Protein AF-A0A812WTI4-F1 (afdb_monomer_lite)

pLDDT: mean 83.84, std 16.8, range [30.39, 98.25]

Foldseek 3Di:
DQDDDWDKDWDWDWDDDPDIDIDIDIDTDDSLRSRLVVLLVQLVVQLVVLALVSNQQSLLVNVVSVHPPVSSVVSVVSSVPRDHDPQQFQDLVLLVVFLDQVQFADDDDDQKDKDAWPLDPPFLLRCDQPDPPWDKDKFFQQLVVLCPVPDDPVDRSLNLLSVLVSVLQSVADTPQFGDDQQWTWRFHPQLAFALVRNLCSSCVPHNSGSNSSSSVSSQVSVCVVVVDHFQGKIKIKDRALRGKFDWDFPDQAPVCQSGSPRPRPRDDFFKKKKAKGGYKFWKKKWFDQDPQAPGHAPDPSGPGMIMIGIDHRSMMIMTTPNNSSGMIIMTDRNVVVPDPDPDPPDDDDPPPPPPSPSGRGIIMMMMTTD

Structure (mmCIF, N/CA/C/O backbone):
data_AF-A0A812WTI4-F1
#
_entry.id   AF-A0A812WTI4-F1
#
loop_
_atom_site.group_PDB
_atom_site.id
_atom_site.type_symbol
_atom_site.label_atom_id
_atom_site.label_alt_id
_atom_site.label_comp_id
_atom_site.label_asym_id
_atom_site.label_entity_id
_atom_site.label_seq_id
_atom_site.pdbx_PDB_ins_code
_atom_site.Cartn_x
_atom_site.Cartn_y
_atom_site.Cartn_z
_atom_site.occupancy
_atom_site.B_iso_or_equiv
_atom_site.auth_seq_id
_atom_site.auth_comp_id
_atom_site.auth_asym_id
_atom_site.auth_atom_id
_atom_site.pdbx_PDB_model_num
ATOM 1 N N . MET A 1 1 ? 14.684 4.226 -14.771 1.00 39.09 1 MET A N 1
ATOM 2 C CA . MET A 1 1 ? 15.488 4.326 -16.003 1.00 39.09 1 MET A CA 1
ATOM 3 C C . MET A 1 1 ? 16.951 4.246 -15.605 1.00 39.09 1 MET A C 1
ATOM 5 O O . MET A 1 1 ? 17.366 5.024 -14.756 1.00 39.09 1 MET A O 1
ATOM 9 N N . GLY A 1 2 ? 17.683 3.232 -16.069 1.00 48.50 2 GLY A N 1
ATOM 10 C CA . GLY A 1 2 ? 19.136 3.185 -15.877 1.00 48.50 2 GLY A CA 1
ATOM 11 C C . GLY A 1 2 ? 19.801 4.155 -16.849 1.00 48.50 2 GLY A C 1
ATOM 12 O O . GLY A 1 2 ? 19.269 4.351 -17.937 1.00 48.50 2 GLY A O 1
ATOM 13 N N . ALA A 1 3 ? 20.921 4.767 -16.463 1.00 53.81 3 ALA A N 1
ATOM 14 C CA . ALA A 1 3 ? 21.724 5.547 -17.398 1.00 53.81 3 ALA A CA 1
ATOM 15 C C . ALA A 1 3 ? 22.140 4.645 -18.575 1.00 53.81 3 ALA A C 1
ATOM 17 O O . ALA A 1 3 ? 22.707 3.571 -18.356 1.00 53.81 3 ALA A O 1
ATOM 18 N N . VAL A 1 4 ? 21.806 5.059 -19.798 1.00 49.00 4 VAL A N 1
ATOM 19 C CA . VAL A 1 4 ? 22.207 4.404 -21.048 1.00 49.00 4 VAL A CA 1
ATOM 20 C C . VAL A 1 4 ? 23.284 5.288 -21.669 1.00 49.00 4 VAL A C 1
ATOM 22 O O . VAL A 1 4 ? 23.035 6.467 -21.896 1.00 49.00 4 VAL A O 1
ATOM 25 N N . GLY A 1 5 ? 24.490 4.756 -21.871 1.00 63.78 5 GLY A N 1
ATOM 26 C CA . GLY A 1 5 ? 25.598 5.506 -22.467 1.00 63.78 5 GLY A CA 1
ATOM 27 C C . GLY A 1 5 ? 26.966 4.854 -22.263 1.00 63.78 5 GLY A C 1
ATOM 28 O O . GLY A 1 5 ? 27.140 3.982 -21.406 1.00 63.78 5 GLY A O 1
ATOM 29 N N . GLU A 1 6 ? 27.943 5.286 -23.059 1.00 69.94 6 GLU A N 1
ATOM 30 C CA . GLU A 1 6 ? 29.355 4.938 -22.892 1.00 69.94 6 GLU A CA 1
ATOM 31 C C . GLU A 1 6 ? 30.028 6.004 -22.023 1.00 69.94 6 GLU A C 1
ATOM 33 O O . GLU A 1 6 ? 30.301 7.108 -22.476 1.00 69.94 6 GLU A O 1
ATOM 38 N N . GLY A 1 7 ? 30.235 5.708 -20.739 1.00 80.94 7 GLY A N 1
ATOM 39 C CA . GLY A 1 7 ? 31.006 6.590 -19.861 1.00 80.94 7 GLY A CA 1
ATOM 40 C C . GLY A 1 7 ? 32.483 6.228 -19.845 1.00 80.94 7 GLY A C 1
ATOM 41 O O . GLY A 1 7 ? 32.840 5.056 -19.995 1.00 80.94 7 GLY A O 1
ATOM 42 N N . ILE A 1 8 ? 33.323 7.221 -19.570 1.00 85.81 8 ILE A N 1
ATOM 43 C CA . ILE A 1 8 ? 34.749 7.051 -19.285 1.00 85.81 8 ILE A CA 1
ATOM 44 C C . ILE A 1 8 ? 34.949 7.209 -17.774 1.00 85.81 8 ILE A C 1
ATOM 46 O O . ILE A 1 8 ? 34.390 8.115 -17.162 1.00 85.81 8 ILE A O 1
ATOM 50 N N . ALA A 1 9 ? 35.722 6.310 -17.170 1.00 87.56 9 ALA A N 1
ATOM 51 C CA . ALA A 1 9 ? 36.185 6.409 -15.793 1.00 87.56 9 ALA A CA 1
ATOM 52 C C . ALA A 1 9 ? 37.710 6.570 -15.782 1.00 87.56 9 ALA A C 1
ATOM 54 O O . ALA A 1 9 ? 38.415 5.915 -16.556 1.00 87.56 9 ALA A O 1
ATOM 55 N N . LEU A 1 10 ? 38.193 7.443 -14.900 1.00 88.00 10 LEU A N 1
ATOM 56 C CA . LEU A 1 10 ? 39.610 7.701 -14.672 1.00 88.00 10 LEU A CA 1
ATOM 57 C C . LEU A 1 10 ? 39.972 7.158 -13.291 1.00 88.00 10 LEU A C 1
ATOM 59 O O . LEU A 1 10 ? 39.440 7.634 -12.290 1.00 88.00 10 LEU A O 1
ATOM 63 N N . ASP A 1 11 ? 40.859 6.169 -13.238 1.00 87.56 11 ASP A N 1
ATOM 64 C CA . ASP A 1 11 ? 41.473 5.748 -11.982 1.00 87.56 11 ASP A CA 1
ATOM 65 C C . ASP A 1 11 ? 42.811 6.497 -11.864 1.00 87.56 11 ASP A C 1
ATOM 67 O O . ASP A 1 11 ? 43.698 6.328 -12.704 1.00 87.56 11 ASP A O 1
ATOM 71 N N . VAL A 1 12 ? 42.929 7.372 -10.865 1.00 90.12 12 VAL A N 1
ATOM 72 C CA . VAL A 1 12 ? 44.099 8.235 -10.659 1.00 90.12 12 VAL A CA 1
ATOM 73 C C . VAL A 1 12 ? 44.844 7.768 -9.414 1.00 90.12 12 VAL A C 1
ATOM 75 O O . VAL A 1 12 ? 44.239 7.633 -8.352 1.00 90.12 12 VAL A O 1
ATOM 78 N N . SER A 1 13 ? 46.148 7.533 -9.532 1.00 91.31 13 SER A N 1
ATOM 79 C CA . SER A 1 13 ? 47.020 7.185 -8.406 1.00 91.31 13 SER A CA 1
ATOM 80 C C . SER A 1 13 ? 48.292 8.020 -8.441 1.00 91.31 13 SER A C 1
ATOM 82 O O . SER A 1 13 ? 48.853 8.238 -9.513 1.00 91.31 13 SER A O 1
ATOM 84 N N . VAL A 1 14 ? 48.763 8.451 -7.275 1.00 94.00 14 VAL A N 1
ATOM 85 C CA . VAL A 1 14 ? 50.037 9.159 -7.109 1.00 94.00 14 VAL A CA 1
ATOM 86 C C . VAL A 1 14 ? 50.981 8.236 -6.349 1.00 94.00 14 VAL A C 1
ATOM 88 O O . VAL A 1 14 ? 50.569 7.653 -5.349 1.00 94.00 14 VAL A O 1
ATOM 91 N N . SER A 1 15 ? 52.206 8.047 -6.837 1.00 92.12 15 SER A N 1
ATOM 92 C CA . SER A 1 15 ? 53.194 7.218 -6.142 1.00 92.12 15 SER A CA 1
ATOM 93 C C . SER A 1 15 ? 53.777 7.938 -4.927 1.00 92.12 15 SER A C 1
ATOM 95 O O . SER A 1 15 ? 54.135 9.114 -5.020 1.00 92.12 15 SER A O 1
ATOM 97 N N . ASP A 1 16 ? 53.981 7.205 -3.835 1.00 83.25 16 ASP A N 1
ATOM 98 C CA . ASP A 1 16 ? 54.704 7.713 -2.671 1.00 83.25 16 ASP A CA 1
ATOM 99 C C . ASP A 1 16 ? 56.218 7.706 -2.949 1.00 83.25 16 ASP A C 1
ATOM 101 O O . ASP A 1 16 ? 56.807 6.664 -3.242 1.00 83.25 16 ASP A O 1
ATOM 105 N N . GLY A 1 17 ? 56.861 8.877 -2.895 1.00 88.75 17 GLY A N 1
ATOM 106 C CA . GLY A 1 17 ? 58.305 9.020 -3.101 1.00 88.75 17 GLY A CA 1
ATOM 107 C C . GLY A 1 17 ? 58.758 10.470 -3.294 1.00 88.75 17 GLY A C 1
ATOM 108 O O . GLY A 1 17 ? 57.942 11.368 -3.485 1.00 88.75 17 GLY A O 1
ATOM 109 N N . ALA A 1 18 ? 60.078 10.700 -3.276 1.00 82.38 18 ALA A N 1
ATOM 110 C CA . ALA A 1 18 ? 60.675 12.029 -3.487 1.00 82.38 18 ALA A CA 1
ATOM 111 C C . ALA A 1 18 ? 60.385 12.613 -4.887 1.00 82.38 18 ALA A C 1
ATOM 113 O O . ALA A 1 18 ? 60.443 13.824 -5.083 1.00 82.38 18 ALA A O 1
ATOM 114 N N . GLN A 1 19 ? 60.046 11.751 -5.849 1.00 87.81 19 GLN A N 1
ATOM 115 C CA . GLN A 1 19 ? 59.484 12.117 -7.145 1.00 87.81 19 GLN A CA 1
ATOM 116 C C . GLN A 1 19 ? 58.111 11.453 -7.273 1.00 87.81 19 GLN A C 1
ATOM 118 O O . GLN A 1 19 ? 58.008 10.277 -7.619 1.00 87.81 19 GLN A O 1
ATOM 123 N N . ALA A 1 20 ? 57.054 12.194 -6.948 1.00 88.94 20 ALA A N 1
ATOM 124 C CA . ALA A 1 20 ? 55.688 11.706 -7.080 1.00 88.94 20 ALA A CA 1
ATOM 125 C C . ALA A 1 20 ? 55.316 11.563 -8.567 1.00 88.94 20 ALA A C 1
ATOM 127 O O . ALA A 1 20 ? 55.358 12.534 -9.324 1.00 88.94 20 ALA A O 1
ATOM 128 N N . VAL A 1 21 ? 54.934 10.357 -8.988 1.00 92.38 21 VAL A N 1
ATOM 129 C CA . VAL A 1 21 ? 54.452 10.060 -10.341 1.00 92.38 21 VAL A CA 1
ATOM 130 C C . VAL A 1 21 ? 52.932 9.957 -10.308 1.00 92.38 21 VAL A C 1
ATOM 132 O O . VAL A 1 21 ? 52.372 9.141 -9.576 1.00 92.38 21 VAL A O 1
ATOM 135 N N . LEU A 1 22 ? 52.260 10.769 -11.125 1.00 94.62 22 LEU A N 1
ATOM 136 C CA . LEU A 1 22 ? 50.820 10.681 -11.359 1.00 94.62 22 LEU A CA 1
ATOM 137 C C . LEU A 1 22 ? 50.545 9.649 -12.459 1.00 94.62 22 LEU A C 1
ATOM 139 O O . LEU A 1 22 ? 50.865 9.877 -13.624 1.00 94.62 22 LEU A O 1
ATOM 143 N N . ALA A 1 23 ? 49.913 8.535 -12.107 1.00 92.62 23 ALA A N 1
ATOM 144 C CA . ALA A 1 23 ? 49.410 7.560 -13.065 1.00 92.62 23 ALA A CA 1
ATOM 145 C C . ALA A 1 23 ? 47.898 7.738 -13.250 1.00 92.62 23 ALA A C 1
ATOM 147 O O . ALA A 1 23 ? 47.134 7.744 -12.283 1.00 92.62 23 ALA A O 1
ATOM 148 N N . VAL A 1 24 ? 47.466 7.864 -14.507 1.00 94.31 24 VAL A N 1
ATOM 149 C CA . VAL A 1 24 ? 46.052 7.975 -14.885 1.00 94.31 24 VAL A CA 1
ATOM 150 C C . VAL A 1 24 ? 45.692 6.795 -15.772 1.00 94.31 24 VAL A C 1
ATOM 152 O O . VAL A 1 24 ? 46.218 6.644 -16.874 1.00 94.31 24 VAL A O 1
ATOM 155 N N . LYS A 1 25 ? 44.767 5.957 -15.308 1.00 93.62 25 LYS A N 1
ATOM 156 C CA . LYS A 1 25 ? 44.221 4.849 -16.088 1.00 93.62 25 LYS A CA 1
ATOM 157 C C . LYS A 1 25 ? 42.844 5.221 -16.615 1.00 93.62 25 LYS A C 1
ATOM 159 O O . LYS A 1 25 ? 41.897 5.389 -15.850 1.00 93.62 25 LYS A O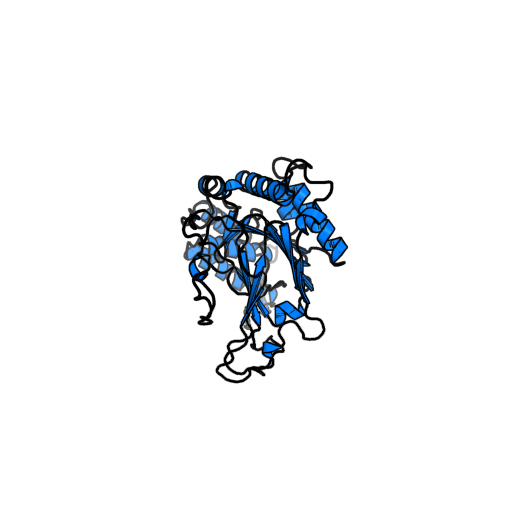 1
ATOM 164 N N . VAL A 1 26 ? 42.730 5.300 -17.937 1.00 93.50 26 VAL A N 1
ATOM 165 C CA . VAL A 1 26 ? 41.463 5.542 -18.633 1.00 93.50 26 VAL A CA 1
ATOM 166 C C . VAL A 1 26 ? 40.793 4.204 -18.929 1.00 93.50 26 VAL A C 1
ATOM 168 O O . VAL A 1 26 ? 41.407 3.308 -19.508 1.00 93.50 26 VAL A O 1
ATOM 171 N N . ARG A 1 27 ? 39.526 4.043 -18.539 1.00 93.81 27 ARG A N 1
ATOM 172 C CA . ARG A 1 27 ? 38.737 2.839 -18.842 1.00 93.81 27 ARG A CA 1
ATOM 173 C C . ARG A 1 27 ? 37.272 3.166 -19.094 1.00 93.81 27 ARG A C 1
ATOM 175 O O . ARG A 1 27 ? 36.782 4.232 -18.733 1.00 93.81 27 ARG A O 1
ATOM 182 N N . ARG A 1 28 ? 36.529 2.196 -19.631 1.00 91.88 28 ARG A N 1
ATOM 183 C CA . ARG A 1 28 ? 35.066 2.277 -19.692 1.00 91.88 28 ARG A CA 1
ATOM 184 C C . ARG A 1 28 ? 34.473 2.265 -18.279 1.00 91.88 28 ARG A C 1
ATOM 186 O O . ARG A 1 28 ? 34.853 1.448 -17.430 1.00 91.88 28 ARG A O 1
ATOM 193 N N . ALA A 1 29 ? 33.524 3.160 -18.035 1.00 90.88 29 ALA A N 1
ATOM 194 C CA . ALA A 1 29 ? 32.764 3.202 -16.798 1.00 90.88 29 ALA A CA 1
ATOM 195 C C . ALA A 1 29 ? 31.877 1.956 -16.677 1.00 90.88 29 ALA A C 1
ATOM 197 O O . ALA A 1 29 ? 31.219 1.516 -17.624 1.00 90.88 29 ALA A O 1
ATOM 198 N N . LYS A 1 30 ? 31.831 1.384 -15.478 1.00 91.69 30 LYS A N 1
ATOM 199 C CA . LYS A 1 30 ? 30.954 0.263 -15.149 1.00 91.69 30 LYS A CA 1
ATOM 200 C C . LYS A 1 30 ? 29.517 0.772 -15.037 1.00 91.69 30 LYS A C 1
ATOM 202 O O . LYS A 1 30 ? 29.264 1.868 -14.539 1.00 91.69 30 LYS A O 1
ATOM 207 N N . LYS A 1 31 ? 28.538 -0.081 -15.356 1.00 88.12 31 LYS A N 1
ATOM 208 C CA . LYS A 1 31 ? 27.099 0.228 -15.205 1.00 88.12 31 LYS A CA 1
ATOM 209 C C . LYS A 1 31 ? 26.731 0.761 -13.808 1.00 88.12 31 LYS A C 1
ATOM 211 O O . LYS A 1 31 ? 25.870 1.632 -13.682 1.00 88.12 31 LYS A O 1
ATOM 216 N N . LYS A 1 32 ? 27.383 0.250 -12.752 1.00 87.44 32 LYS A N 1
ATOM 217 C CA . LYS A 1 32 ? 27.187 0.711 -11.364 1.00 87.44 32 LYS A CA 1
ATOM 218 C C . LYS A 1 32 ? 27.681 2.147 -11.143 1.00 87.44 32 LYS A C 1
ATOM 220 O O . LYS A 1 32 ? 27.008 2.889 -10.439 1.00 87.44 32 LYS A O 1
ATOM 225 N N . GLU A 1 33 ? 28.797 2.536 -11.757 1.00 89.69 33 GLU A N 1
ATOM 226 C CA . GLU A 1 33 ? 29.374 3.888 -11.661 1.00 89.69 33 GLU A CA 1
ATOM 227 C C . GLU A 1 33 ? 28.477 4.903 -12.373 1.00 89.69 33 GLU A C 1
ATOM 229 O O . GLU A 1 33 ? 28.079 5.895 -11.772 1.00 89.69 33 GLU A O 1
ATOM 234 N N . LEU A 1 34 ? 28.031 4.583 -13.593 1.00 88.56 34 LEU A N 1
ATOM 235 C CA . LEU A 1 34 ? 27.060 5.395 -14.337 1.00 88.56 34 LEU A CA 1
ATOM 236 C C . LEU A 1 34 ? 25.745 5.584 -13.571 1.00 88.56 34 LEU A C 1
ATOM 238 O O . LEU A 1 34 ? 25.185 6.675 -13.524 1.00 88.56 34 LEU A O 1
ATOM 242 N N . SER A 1 35 ? 25.256 4.517 -12.933 1.00 85.75 35 SER A N 1
ATOM 243 C CA . SER A 1 35 ? 24.036 4.580 -12.121 1.00 85.75 35 SER A CA 1
ATOM 244 C C . SER A 1 35 ? 24.210 5.431 -10.858 1.00 85.75 35 SER A C 1
ATOM 246 O O . SER A 1 35 ? 23.250 6.069 -10.431 1.00 85.75 35 SER A O 1
ATOM 248 N N . LYS A 1 36 ? 25.404 5.424 -10.247 1.00 90.69 36 LYS A N 1
ATOM 249 C CA . LYS A 1 36 ? 25.736 6.278 -9.099 1.00 90.69 36 LYS A CA 1
ATOM 250 C C . LYS A 1 36 ? 25.794 7.748 -9.525 1.00 90.69 36 LYS A C 1
ATOM 252 O O . LYS A 1 36 ? 25.120 8.556 -8.899 1.00 90.69 36 LYS A O 1
ATOM 257 N N . LEU A 1 37 ? 26.493 8.062 -10.617 1.00 89.44 37 LEU A N 1
ATOM 258 C CA . LEU A 1 37 ? 26.606 9.424 -11.152 1.00 89.44 37 LEU A CA 1
ATOM 259 C C . LEU A 1 37 ? 25.240 10.014 -11.537 1.00 89.44 37 LEU A C 1
ATOM 261 O O . LEU A 1 37 ? 24.911 11.130 -11.148 1.00 89.44 37 LEU A O 1
ATOM 265 N N . ALA A 1 38 ? 24.397 9.248 -12.233 1.00 87.94 38 ALA A N 1
ATOM 266 C CA . ALA A 1 38 ? 23.047 9.699 -12.578 1.00 87.94 38 ALA A CA 1
ATOM 267 C C . ALA A 1 38 ? 22.187 9.982 -11.332 1.00 87.94 38 ALA A C 1
ATOM 269 O O . ALA A 1 38 ? 21.375 10.906 -11.321 1.00 87.94 38 ALA A O 1
ATOM 270 N N . GLN A 1 39 ? 22.364 9.194 -10.265 1.00 92.00 39 GLN A N 1
ATOM 271 C CA . GLN A 1 39 ? 21.669 9.418 -8.999 1.00 92.00 39 GLN A CA 1
ATOM 272 C C . GLN A 1 39 ? 22.210 10.645 -8.247 1.00 92.00 39 GLN A C 1
ATOM 274 O O . GLN A 1 39 ? 21.437 11.352 -7.605 1.00 92.00 39 GLN A O 1
ATOM 279 N N . GLU A 1 40 ? 23.510 10.911 -8.340 1.00 94.75 40 GLU A N 1
ATOM 280 C CA . GLU A 1 40 ? 24.141 12.118 -7.806 1.00 94.75 40 GLU A CA 1
ATOM 281 C C . GLU A 1 40 ? 23.576 13.379 -8.472 1.00 94.75 40 GLU A C 1
ATOM 283 O O . GLU A 1 40 ? 23.058 14.256 -7.784 1.00 94.75 40 GLU A O 1
ATOM 288 N N . GLN A 1 41 ? 23.528 13.406 -9.808 1.00 92.19 41 GLN A N 1
ATOM 289 C CA . GLN A 1 41 ? 22.904 14.489 -10.579 1.00 92.19 41 GLN A CA 1
ATOM 290 C C . GLN A 1 41 ? 21.421 14.674 -10.226 1.00 92.19 41 GLN A C 1
ATOM 292 O O . GLN A 1 41 ? 20.941 15.798 -10.077 1.00 92.19 41 GLN A O 1
ATOM 297 N N . ALA A 1 42 ? 20.683 13.574 -10.042 1.00 89.56 42 ALA A N 1
ATOM 298 C CA . ALA A 1 42 ? 19.287 13.635 -9.619 1.00 89.56 42 ALA A CA 1
ATOM 299 C C . ALA A 1 42 ? 19.122 14.226 -8.207 1.00 89.56 42 ALA A C 1
ATOM 301 O O . ALA A 1 42 ? 18.146 14.939 -7.961 1.00 89.56 42 ALA A O 1
ATOM 302 N N . LEU A 1 43 ? 20.055 13.949 -7.286 1.00 94.00 43 LEU A N 1
ATOM 303 C CA . LEU A 1 43 ? 20.061 14.530 -5.944 1.00 94.00 43 LEU A CA 1
ATOM 304 C C . LEU A 1 43 ? 20.344 16.030 -5.989 1.00 94.00 43 LEU A C 1
ATOM 306 O O . LEU A 1 43 ? 19.569 16.789 -5.411 1.00 94.00 43 LEU A O 1
ATOM 310 N N . VAL A 1 44 ? 21.377 16.450 -6.723 1.00 95.69 44 VAL A N 1
ATOM 311 C CA . VAL A 1 44 ? 21.712 17.871 -6.912 1.00 95.69 44 VAL A CA 1
ATOM 312 C C . VAL A 1 44 ? 20.526 18.622 -7.518 1.00 95.69 44 VAL A C 1
ATOM 314 O O . VAL A 1 44 ? 20.053 19.596 -6.937 1.00 95.69 44 VAL A O 1
ATOM 317 N N . SER A 1 45 ? 19.929 18.098 -8.592 1.00 93.19 45 SER A N 1
ATOM 318 C CA . SER A 1 45 ? 18.750 18.723 -9.206 1.00 93.19 45 SER A CA 1
ATOM 319 C C . SER A 1 45 ? 17.551 18.807 -8.249 1.00 93.19 45 SER A C 1
ATOM 321 O O . SER A 1 45 ? 16.762 19.751 -8.298 1.00 93.19 45 SER A O 1
ATOM 323 N N . ALA A 1 46 ? 17.379 17.834 -7.348 1.00 90.69 46 ALA A N 1
ATOM 324 C CA . ALA A 1 46 ? 16.322 17.896 -6.341 1.00 90.69 46 ALA A CA 1
ATOM 325 C C . ALA A 1 46 ? 16.607 18.919 -5.230 1.00 90.69 46 ALA A C 1
ATOM 327 O O . ALA A 1 46 ? 15.650 19.525 -4.741 1.00 90.69 46 ALA A O 1
ATOM 328 N N . MET A 1 47 ? 17.878 19.119 -4.861 1.00 95.75 47 MET A N 1
ATOM 329 C CA . MET A 1 47 ? 18.304 20.186 -3.948 1.00 95.75 47 MET A CA 1
ATOM 330 C C . MET A 1 47 ? 18.005 21.559 -4.560 1.00 95.75 47 MET A C 1
ATOM 332 O O . MET A 1 47 ? 17.351 22.377 -3.920 1.00 95.75 47 MET A O 1
ATOM 336 N N . GLU A 1 48 ? 18.361 21.770 -5.829 1.00 95.25 48 GLU A N 1
ATOM 337 C CA . GLU A 1 48 ? 18.102 23.020 -6.564 1.00 95.25 48 GLU A CA 1
ATOM 338 C C . GLU A 1 48 ? 16.606 23.342 -6.683 1.00 95.25 48 GLU A C 1
ATOM 340 O O . GLU A 1 48 ? 16.185 24.481 -6.500 1.00 95.25 48 GLU A O 1
ATOM 345 N N . ARG A 1 49 ? 15.766 22.334 -6.958 1.00 92.94 49 ARG A N 1
ATOM 346 C CA . ARG A 1 49 ? 14.313 22.531 -7.118 1.00 92.94 49 ARG A CA 1
ATOM 347 C C . ARG A 1 49 ? 13.586 22.879 -5.820 1.00 92.94 49 ARG A C 1
ATOM 349 O O . ARG A 1 49 ? 12.420 23.271 -5.893 1.00 92.94 49 ARG A O 1
ATOM 356 N N . GLY A 1 50 ? 14.187 22.635 -4.653 1.00 87.94 50 GLY A N 1
ATOM 357 C CA . GLY A 1 50 ? 13.584 22.961 -3.356 1.00 87.94 50 GLY A CA 1
ATOM 358 C C . GLY A 1 50 ? 12.212 22.314 -3.118 1.00 87.94 50 GLY A C 1
ATOM 359 O O . GLY A 1 50 ? 11.343 22.898 -2.472 1.00 87.94 50 GLY A O 1
ATOM 360 N N . ARG A 1 51 ? 11.962 21.104 -3.642 1.00 83.94 51 ARG A N 1
ATOM 361 C CA . ARG A 1 51 ? 10.702 20.370 -3.400 1.00 83.94 51 ARG A CA 1
ATOM 362 C C . ARG A 1 51 ? 10.907 19.299 -2.334 1.00 83.94 51 ARG A C 1
ATOM 364 O O . ARG A 1 51 ? 11.547 18.292 -2.621 1.00 83.94 51 ARG A O 1
ATOM 371 N N . TYR A 1 52 ? 10.294 19.471 -1.158 1.00 82.88 52 TYR A N 1
ATOM 372 C CA . TYR A 1 52 ? 10.489 18.602 0.018 1.00 82.88 52 TYR A CA 1
ATOM 373 C C . TYR A 1 52 ? 10.368 17.106 -0.312 1.00 82.88 52 TYR A C 1
ATOM 375 O O . TYR A 1 52 ? 11.292 16.330 -0.086 1.00 82.88 52 TYR A O 1
ATOM 383 N N . SER A 1 53 ? 9.252 16.699 -0.927 1.00 75.56 53 SER A N 1
ATOM 384 C CA . SER A 1 53 ? 8.995 15.294 -1.274 1.00 75.56 53 SER A CA 1
ATOM 385 C C . SER A 1 53 ? 9.988 14.735 -2.297 1.00 75.56 53 SER A C 1
ATOM 387 O O . SER A 1 53 ? 10.402 13.583 -2.185 1.00 75.56 53 SER A O 1
ATOM 389 N N . SER A 1 54 ? 10.397 15.552 -3.272 1.00 82.19 54 SER A N 1
ATOM 390 C CA . SER A 1 54 ? 11.396 15.172 -4.273 1.00 82.19 54 SER A CA 1
ATOM 391 C C . SER A 1 54 ? 12.770 15.000 -3.635 1.00 82.19 54 SER A C 1
ATOM 393 O O . SER A 1 54 ? 13.437 14.004 -3.896 1.00 82.19 54 SER A O 1
ATOM 395 N N . LEU A 1 55 ? 13.186 15.945 -2.789 1.00 87.50 55 LEU A N 1
ATOM 396 C CA . LEU A 1 55 ? 14.482 15.915 -2.120 1.00 87.50 55 LEU A CA 1
ATOM 397 C C . LEU A 1 55 ? 14.585 14.724 -1.162 1.00 87.50 55 LEU A C 1
ATOM 399 O O . LEU A 1 55 ? 15.537 13.952 -1.259 1.00 87.50 55 LEU A O 1
ATOM 403 N N . LEU A 1 56 ? 13.562 14.495 -0.331 1.00 83.81 56 LEU A N 1
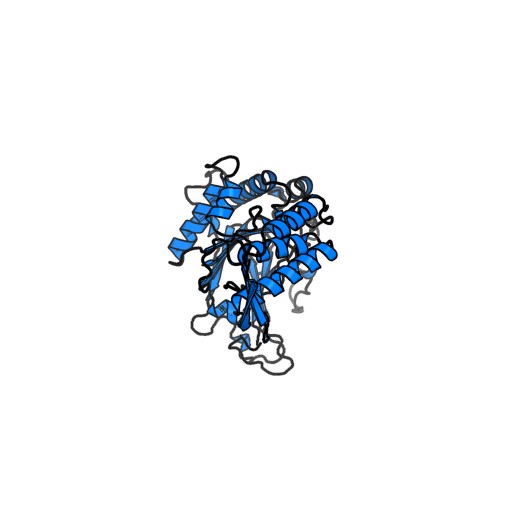ATOM 404 C CA . LEU A 1 56 ? 13.478 13.319 0.540 1.00 83.81 56 LEU A CA 1
ATOM 405 C C . LEU A 1 56 ? 13.632 12.016 -0.265 1.00 83.81 56 LEU A C 1
ATOM 407 O O . LEU A 1 56 ? 14.436 11.150 0.086 1.00 83.81 56 LEU A O 1
ATOM 411 N N . ALA A 1 57 ? 12.922 11.895 -1.391 1.00 79.00 57 ALA A N 1
ATOM 412 C CA . ALA A 1 57 ? 12.991 10.722 -2.262 1.00 79.00 57 ALA A CA 1
ATOM 413 C C . ALA A 1 57 ? 14.338 10.558 -2.995 1.00 79.00 57 ALA A C 1
ATOM 415 O O . ALA A 1 57 ? 14.704 9.432 -3.336 1.00 79.00 57 ALA A O 1
ATOM 416 N N . GLN A 1 58 ? 15.097 11.627 -3.248 1.00 85.56 58 GLN A N 1
ATOM 417 C CA . GLN A 1 58 ? 16.439 11.502 -3.828 1.00 85.56 58 GLN A CA 1
ATOM 418 C C . GLN A 1 58 ? 17.502 11.192 -2.775 1.00 85.56 58 GLN A C 1
ATOM 420 O O . GLN A 1 58 ? 18.330 10.324 -3.028 1.00 85.56 58 GLN A O 1
ATOM 425 N N . ILE A 1 59 ? 17.439 11.789 -1.576 1.00 85.25 59 ILE A N 1
ATOM 426 C CA . ILE A 1 59 ? 18.305 11.425 -0.432 1.00 85.25 59 ILE A CA 1
ATOM 427 C C . ILE A 1 59 ? 18.232 9.915 -0.192 1.00 85.25 59 ILE A C 1
ATOM 429 O O . ILE A 1 59 ? 19.246 9.230 -0.051 1.00 85.25 59 ILE A O 1
ATOM 433 N N . SER A 1 60 ? 17.006 9.399 -0.259 1.00 78.19 60 SER A N 1
ATOM 434 C CA . SER A 1 60 ? 16.678 7.981 -0.247 1.00 78.19 60 SER A CA 1
ATOM 435 C C . SER A 1 60 ? 17.471 7.160 -1.252 1.00 78.19 60 SER A C 1
ATOM 437 O O . SER A 1 60 ? 18.268 6.291 -0.902 1.00 78.19 60 SER A O 1
ATOM 439 N N . ARG A 1 61 ? 17.277 7.441 -2.536 1.00 80.31 61 ARG A N 1
ATOM 440 C CA . ARG A 1 61 ? 17.906 6.673 -3.609 1.00 80.31 61 ARG A CA 1
ATOM 441 C C . ARG A 1 61 ? 19.430 6.825 -3.602 1.00 80.31 61 ARG A C 1
ATOM 443 O O . ARG A 1 61 ? 20.131 5.861 -3.906 1.00 80.31 61 ARG A O 1
ATOM 450 N N . SER A 1 62 ? 19.944 7.984 -3.199 1.00 87.69 62 SER A N 1
ATOM 451 C CA . SER A 1 62 ? 21.376 8.274 -3.107 1.00 87.69 62 SER A CA 1
ATOM 452 C C . SER A 1 62 ? 22.094 7.418 -2.063 1.00 87.69 62 SER A C 1
ATOM 454 O O . SER A 1 62 ? 23.124 6.825 -2.395 1.00 87.69 62 SER A O 1
ATOM 456 N N . LYS A 1 63 ? 21.515 7.229 -0.865 1.00 84.31 63 LYS A N 1
ATOM 457 C CA . LYS A 1 63 ? 22.042 6.286 0.146 1.00 84.31 63 LYS A CA 1
ATOM 458 C C . LYS A 1 63 ? 22.186 4.872 -0.429 1.00 84.31 63 LYS A C 1
ATOM 460 O O . LYS A 1 63 ? 23.234 4.243 -0.314 1.00 84.31 63 LYS A O 1
ATOM 465 N N . MET A 1 64 ? 21.172 4.402 -1.156 1.00 75.38 64 MET A N 1
ATOM 466 C CA . MET A 1 64 ? 21.166 3.062 -1.760 1.00 75.38 64 MET A CA 1
ATOM 467 C C . MET A 1 64 ? 22.192 2.876 -2.880 1.00 75.38 64 MET A C 1
ATOM 469 O O . MET A 1 64 ? 22.715 1.779 -3.087 1.00 75.38 64 MET A O 1
ATOM 473 N N . ARG A 1 65 ? 22.446 3.934 -3.654 1.00 84.44 65 ARG A N 1
ATOM 474 C CA . ARG A 1 65 ? 23.424 3.924 -4.749 1.00 84.44 65 ARG A CA 1
ATOM 475 C C . ARG A 1 65 ? 24.844 4.223 -4.277 1.00 84.44 65 ARG A C 1
ATOM 477 O O . ARG A 1 65 ? 25.739 4.272 -5.117 1.00 84.44 65 ARG A O 1
ATOM 484 N N . LYS A 1 66 ? 25.055 4.357 -2.960 1.00 89.94 66 LYS A N 1
ATOM 485 C CA . LYS A 1 66 ? 26.345 4.712 -2.357 1.00 89.94 66 LYS A CA 1
ATOM 486 C C . LYS A 1 66 ? 26.912 5.999 -2.973 1.00 89.94 66 LYS A C 1
ATOM 488 O O . LYS A 1 66 ? 28.107 6.074 -3.278 1.00 89.94 66 LYS A O 1
ATOM 493 N N . VAL A 1 67 ? 26.031 6.976 -3.212 1.00 93.06 67 VAL A N 1
ATOM 494 C CA . VAL A 1 67 ? 26.430 8.365 -3.487 1.00 93.06 67 VAL A CA 1
ATOM 495 C C . VAL A 1 67 ? 27.241 8.871 -2.292 1.00 93.06 67 VAL A C 1
ATOM 497 O O . VAL A 1 67 ? 27.122 8.332 -1.191 1.00 93.06 67 VAL A O 1
ATOM 500 N N . GLU A 1 68 ? 28.121 9.836 -2.526 1.00 95.25 68 GLU A N 1
ATOM 501 C CA . GLU A 1 68 ? 28.994 10.382 -1.492 1.00 95.25 68 GLU A CA 1
ATOM 502 C C . GLU A 1 68 ? 28.212 10.840 -0.247 1.00 95.25 68 GLU A C 1
ATOM 504 O O . GLU A 1 68 ? 27.203 11.544 -0.351 1.00 95.25 68 GLU A O 1
ATOM 509 N N . ALA A 1 69 ? 28.677 10.423 0.937 1.00 94.00 69 ALA A N 1
ATOM 510 C CA . ALA A 1 69 ? 28.002 10.700 2.206 1.00 94.00 69 ALA A CA 1
ATOM 511 C C . ALA A 1 69 ? 27.891 12.208 2.481 1.00 94.00 69 ALA A C 1
ATOM 513 O O . ALA A 1 69 ? 26.830 12.670 2.890 1.00 94.00 69 ALA A O 1
ATOM 514 N N . ALA A 1 70 ? 28.929 12.983 2.145 1.00 96.25 70 ALA A N 1
ATOM 515 C CA . ALA A 1 70 ? 28.942 14.435 2.317 1.00 96.25 70 ALA A CA 1
ATOM 516 C C . ALA A 1 70 ? 27.787 15.131 1.572 1.00 96.25 70 ALA A C 1
ATOM 518 O O . ALA A 1 70 ? 27.105 15.987 2.143 1.00 96.25 70 ALA A O 1
ATOM 519 N N . LEU A 1 71 ? 27.506 14.717 0.329 1.00 96.81 71 LEU A N 1
ATOM 520 C CA . LEU A 1 71 ? 26.392 15.254 -0.456 1.00 96.81 71 LEU A CA 1
ATOM 521 C C . LEU A 1 71 ? 25.033 14.848 0.135 1.00 96.81 71 LEU A C 1
ATOM 523 O O . LEU A 1 71 ? 24.104 15.656 0.194 1.00 96.81 71 LEU A O 1
ATOM 527 N N . ILE A 1 72 ? 24.909 13.607 0.615 1.00 93.44 72 ILE A N 1
ATOM 528 C CA . ILE A 1 72 ? 23.699 13.120 1.297 1.00 93.44 72 ILE A CA 1
ATOM 529 C C . ILE A 1 72 ? 23.441 13.918 2.584 1.00 93.44 72 ILE A C 1
ATOM 531 O O . ILE A 1 72 ? 22.291 14.274 2.863 1.00 93.44 72 ILE A O 1
ATOM 535 N N . ASP A 1 73 ? 24.483 14.233 3.350 1.00 92.62 73 ASP A N 1
ATOM 536 C CA . ASP A 1 73 ? 24.388 15.010 4.587 1.00 92.62 73 ASP A CA 1
ATOM 537 C C . ASP A 1 73 ? 24.034 16.474 4.315 1.00 92.62 73 ASP A C 1
ATOM 539 O O . ASP A 1 73 ? 23.218 17.068 5.026 1.00 92.62 73 ASP A O 1
ATOM 543 N N . GLN A 1 74 ? 24.595 17.064 3.257 1.00 96.44 74 GLN A N 1
ATOM 544 C CA . GLN A 1 74 ? 24.209 18.395 2.790 1.00 96.44 74 GLN A CA 1
ATOM 545 C C . GLN A 1 74 ? 22.728 18.436 2.392 1.00 96.44 74 GLN A C 1
ATOM 547 O O . GLN A 1 74 ? 21.980 19.281 2.889 1.00 96.44 74 GLN A O 1
ATOM 552 N N . ALA A 1 75 ? 22.281 17.487 1.567 1.00 94.25 75 ALA A N 1
ATOM 553 C CA . ALA A 1 75 ? 20.884 17.362 1.167 1.00 94.25 75 ALA A CA 1
ATOM 554 C C . ALA A 1 75 ? 19.952 17.152 2.375 1.00 94.25 75 ALA A C 1
ATOM 556 O O . ALA A 1 75 ? 18.881 17.752 2.448 1.00 94.25 75 ALA A O 1
ATOM 557 N N . SER A 1 76 ? 20.367 16.343 3.354 1.00 89.38 76 SER A N 1
ATOM 558 C CA . SER A 1 76 ? 19.588 16.074 4.571 1.00 89.38 76 SER A CA 1
ATOM 559 C C . SER A 1 76 ? 19.457 17.309 5.465 1.00 89.38 76 SER A C 1
ATOM 561 O O . SER A 1 76 ? 18.383 17.552 6.013 1.00 89.38 76 SER A O 1
ATOM 563 N N . ARG A 1 77 ? 20.516 18.122 5.591 1.00 92.44 77 ARG A N 1
ATOM 564 C CA . ARG A 1 77 ? 20.457 19.417 6.291 1.00 92.44 77 ARG A CA 1
ATOM 565 C C . ARG A 1 77 ? 19.505 20.389 5.598 1.00 92.44 77 ARG A C 1
ATOM 567 O O . ARG A 1 77 ? 18.693 21.010 6.276 1.00 92.44 77 ARG A O 1
ATOM 574 N N . MET A 1 78 ? 19.554 20.456 4.267 1.00 94.62 78 MET A N 1
ATOM 575 C CA . MET A 1 78 ? 18.626 21.268 3.478 1.00 94.62 78 MET A CA 1
ATOM 576 C C . MET A 1 78 ? 17.177 20.804 3.652 1.00 94.62 78 MET A C 1
ATOM 578 O O . MET A 1 78 ? 16.294 21.616 3.883 1.00 94.62 78 MET A O 1
ATOM 582 N N . LEU A 1 79 ? 16.915 19.495 3.618 1.00 87.69 79 LEU A N 1
ATOM 583 C CA . LEU A 1 79 ? 15.566 18.974 3.835 1.00 87.69 79 LEU A CA 1
ATOM 584 C C . LEU A 1 79 ? 15.017 19.350 5.223 1.00 87.69 79 LEU A C 1
ATOM 586 O O . LEU A 1 79 ? 13.843 19.689 5.333 1.00 87.69 79 LEU A O 1
ATOM 590 N N . LYS A 1 80 ? 15.855 19.316 6.270 1.00 85.88 80 LYS A N 1
ATOM 591 C CA . LYS A 1 80 ? 15.467 19.702 7.639 1.00 85.88 80 LYS A CA 1
ATOM 592 C C . LYS A 1 80 ? 15.116 21.186 7.774 1.00 85.88 80 LYS A C 1
ATOM 594 O O . LYS A 1 80 ? 14.305 21.521 8.629 1.00 85.88 80 LYS A O 1
ATOM 599 N N . SER A 1 81 ? 15.708 22.066 6.962 1.00 89.31 81 SER A N 1
ATOM 600 C CA . SER A 1 81 ? 15.365 23.496 6.964 1.00 89.31 81 SER A CA 1
ATOM 601 C C . SER A 1 81 ? 14.128 23.822 6.122 1.00 89.31 81 SER A C 1
ATOM 603 O O . SER A 1 81 ? 13.592 24.925 6.215 1.00 89.31 81 SER A O 1
ATOM 605 N N . MET A 1 82 ? 13.645 22.877 5.312 1.00 87.56 82 MET A N 1
ATOM 606 C CA . MET A 1 82 ? 12.454 23.059 4.494 1.00 87.56 82 MET A CA 1
ATOM 607 C C . MET A 1 82 ? 11.185 22.758 5.286 1.00 87.56 82 MET A C 1
ATOM 609 O O . MET A 1 82 ? 11.020 21.671 5.838 1.00 87.56 82 MET A O 1
ATOM 613 N N . GLN A 1 83 ? 10.230 23.685 5.243 1.00 79.69 83 GLN A N 1
ATOM 614 C CA . GLN A 1 83 ? 8.881 23.420 5.724 1.00 79.69 83 GLN A CA 1
ATOM 615 C C . GLN A 1 83 ? 8.111 22.585 4.689 1.00 79.69 83 GLN A C 1
ATOM 617 O O . GLN A 1 83 ? 8.084 22.935 3.501 1.00 79.69 83 GLN A O 1
ATOM 622 N N . PRO A 1 84 ? 7.474 21.478 5.094 1.00 75.25 84 PRO A N 1
ATOM 623 C CA . PRO A 1 84 ? 6.574 20.751 4.218 1.00 75.25 84 PRO A CA 1
ATOM 624 C C . PRO A 1 84 ? 5.426 21.649 3.758 1.00 75.25 84 PRO A C 1
ATOM 626 O O . PRO A 1 84 ? 4.909 22.455 4.529 1.00 75.25 84 PRO A O 1
ATOM 629 N N . LYS A 1 85 ? 4.973 21.485 2.511 1.00 76.69 85 LYS A N 1
ATOM 630 C CA . LYS A 1 85 ? 3.766 22.186 2.054 1.00 76.69 85 LYS A CA 1
ATOM 631 C C . LYS A 1 85 ? 2.569 21.763 2.904 1.00 76.69 85 LYS A C 1
ATOM 633 O O . LYS A 1 85 ? 2.438 20.581 3.239 1.00 76.69 85 LYS A O 1
ATOM 638 N N . GLU A 1 86 ? 1.674 22.700 3.196 1.00 75.81 86 GLU A N 1
ATOM 639 C CA . GLU A 1 86 ? 0.433 22.391 3.902 1.00 75.81 86 GLU A CA 1
ATOM 640 C C . GLU A 1 86 ? -0.350 21.274 3.187 1.00 75.81 86 GLU A C 1
ATOM 642 O O . GLU A 1 86 ? -0.381 21.194 1.956 1.00 75.81 86 GLU A O 1
ATOM 647 N N . GLY A 1 87 ? -0.912 20.346 3.966 1.00 76.19 87 GLY A N 1
ATOM 648 C CA . GLY A 1 87 ? -1.615 19.169 3.450 1.00 76.19 87 GLY A CA 1
ATOM 649 C C . GLY A 1 87 ? -0.715 18.027 2.954 1.00 76.19 87 GLY A C 1
ATOM 650 O O . GLY A 1 87 ? -1.236 17.038 2.438 1.00 76.19 87 GLY A O 1
ATOM 651 N N . THR A 1 88 ? 0.614 18.122 3.103 1.00 78.44 88 THR A N 1
ATOM 652 C CA . THR A 1 88 ? 1.539 16.995 2.835 1.00 78.44 88 THR A CA 1
ATOM 653 C C . THR A 1 88 ? 1.432 15.902 3.900 1.00 78.44 88 THR A C 1
ATOM 655 O O . THR A 1 88 ? 1.667 14.730 3.610 1.00 78.44 88 THR A O 1
ATOM 658 N N . PHE A 1 89 ? 1.046 16.275 5.116 1.00 83.44 89 PHE A N 1
ATOM 659 C CA . PHE A 1 89 ? 0.882 15.387 6.260 1.00 83.44 89 PHE A CA 1
ATOM 660 C C . PHE A 1 89 ? -0.489 15.607 6.881 1.00 83.44 89 PHE A C 1
ATOM 662 O O . PHE A 1 89 ? -1.048 16.699 6.763 1.00 83.44 89 PHE A O 1
ATOM 669 N N . LEU A 1 90 ? -1.025 14.570 7.520 1.00 83.06 90 LEU A N 1
ATOM 670 C CA . LEU A 1 90 ? -2.236 14.708 8.318 1.00 83.06 90 LEU A CA 1
ATOM 671 C C . LEU A 1 90 ? -1.829 15.208 9.702 1.00 83.06 90 LEU A C 1
ATOM 673 O O . LEU A 1 90 ? -1.165 14.482 10.444 1.00 83.06 90 LEU A O 1
ATOM 677 N N . LYS A 1 91 ? -2.199 16.443 10.054 1.00 87.75 91 LYS A N 1
ATOM 678 C CA . LYS A 1 91 ? -1.836 17.007 11.361 1.00 87.75 91 LYS A CA 1
ATOM 679 C C . LYS A 1 91 ? -2.521 16.193 12.462 1.00 87.75 91 LYS A C 1
ATOM 681 O O . LYS A 1 91 ? -3.673 15.785 12.306 1.00 87.75 91 LYS A O 1
ATOM 686 N N . HIS A 1 92 ? -1.884 16.031 13.623 1.00 89.94 92 HIS A N 1
ATOM 687 C CA . HIS A 1 92 ? -2.467 15.257 14.735 1.00 89.94 92 HIS A CA 1
ATOM 688 C C . HIS A 1 92 ? -3.841 15.797 15.165 1.00 89.94 92 HIS A C 1
ATOM 690 O O . HIS A 1 92 ? -4.755 15.031 15.464 1.00 89.94 92 HIS A O 1
ATOM 696 N N . LYS A 1 93 ? -4.026 17.125 15.126 1.00 89.19 93 LYS A N 1
ATOM 697 C CA . LYS A 1 93 ? -5.324 17.766 15.392 1.00 89.19 93 LYS A CA 1
ATOM 698 C C . LYS A 1 93 ? -6.406 17.319 14.403 1.00 89.19 93 LYS A C 1
ATOM 700 O O . LYS A 1 93 ? -7.524 17.041 14.825 1.00 89.19 93 LYS A O 1
ATOM 705 N N . GLU A 1 94 ? -6.076 17.230 13.115 1.00 89.56 94 GLU A N 1
ATOM 706 C CA . GLU A 1 94 ? -6.999 16.778 12.067 1.00 89.56 94 GLU A CA 1
ATOM 707 C C . GLU A 1 94 ? -7.300 15.286 12.220 1.00 89.56 94 GLU A C 1
ATOM 709 O O . GLU A 1 94 ? -8.467 14.900 12.227 1.00 89.56 94 GLU A O 1
ATOM 714 N N . LEU A 1 95 ? -6.268 14.461 12.426 1.00 89.25 95 LEU A N 1
ATOM 715 C CA . LEU A 1 95 ? -6.408 13.025 12.664 1.00 89.25 95 LEU A CA 1
ATOM 716 C C . LEU A 1 95 ? -7.342 12.750 13.854 1.00 89.25 95 LEU A C 1
ATOM 718 O O . LEU A 1 95 ? -8.319 12.021 13.704 1.00 89.25 95 LEU A O 1
ATOM 722 N N . ASN A 1 96 ? -7.105 13.394 15.002 1.00 90.94 96 ASN A N 1
ATOM 723 C CA . ASN A 1 96 ? -7.935 13.252 16.201 1.00 90.94 96 ASN A CA 1
ATOM 724 C C . ASN A 1 96 ? -9.362 13.786 15.999 1.00 90.94 96 ASN A C 1
ATOM 726 O O . ASN A 1 96 ? -10.318 13.268 16.576 1.00 90.94 96 ASN A O 1
ATOM 730 N N . HIS A 1 97 ? -9.534 14.846 15.205 1.00 91.62 97 HIS A N 1
ATOM 731 C CA . HIS A 1 97 ? -10.853 15.404 14.923 1.00 91.62 97 HIS A CA 1
ATOM 732 C C . HIS A 1 97 ? -11.688 14.466 14.045 1.00 91.62 97 HIS A C 1
ATOM 734 O O . HIS A 1 97 ? -12.846 14.190 14.374 1.00 91.62 97 HIS A O 1
ATOM 740 N N . PHE A 1 98 ? -11.097 13.984 12.952 1.00 89.69 98 PHE A N 1
ATOM 741 C CA . PHE A 1 98 ? -11.791 13.192 11.952 1.00 89.69 98 PHE A CA 1
ATOM 742 C C . PHE A 1 98 ? -11.947 11.732 12.383 1.00 89.69 98 PHE A C 1
ATOM 744 O O . PHE A 1 98 ? -13.078 11.250 12.432 1.00 89.69 98 PHE A O 1
ATOM 751 N N . MET A 1 99 ? -10.860 11.046 12.752 1.00 92.06 99 MET A N 1
ATOM 752 C CA . MET A 1 99 ? -10.811 9.588 12.950 1.00 92.06 99 MET A CA 1
ATOM 753 C C . MET A 1 99 ? -11.413 9.131 14.289 1.00 92.06 99 MET A C 1
ATOM 755 O O . MET A 1 99 ? -10.737 8.563 15.143 1.00 92.06 99 MET A O 1
ATOM 759 N N . LYS A 1 100 ? -12.711 9.365 14.484 1.00 93.19 100 LYS A N 1
ATOM 760 C CA . LYS A 1 100 ? -13.464 8.911 15.661 1.00 93.19 100 LYS A CA 1
ATOM 761 C C . LYS A 1 100 ? -14.425 7.802 15.270 1.00 93.19 100 LYS A C 1
ATOM 763 O O . LYS A 1 100 ? -15.139 7.942 14.284 1.00 93.19 100 LYS A O 1
ATOM 768 N N . TRP A 1 101 ? -14.523 6.763 16.100 1.00 93.69 101 TRP A N 1
ATOM 769 C CA . TRP A 1 101 ? -15.412 5.625 15.835 1.00 93.69 101 TRP A CA 1
ATOM 770 C C . TRP A 1 101 ? -16.870 6.040 15.601 1.00 93.69 101 TRP A C 1
ATOM 772 O O . TRP A 1 101 ? -17.519 5.548 14.695 1.00 93.69 101 TRP A O 1
ATOM 782 N N . LYS A 1 102 ? -17.367 7.046 16.329 1.00 93.50 102 LYS A N 1
ATOM 783 C CA . LYS A 1 102 ? -18.725 7.586 16.132 1.00 93.50 102 LYS A CA 1
ATOM 784 C C . LYS A 1 102 ? -19.005 8.170 14.735 1.00 93.50 102 LYS A C 1
ATOM 786 O O . LYS A 1 102 ? -20.128 8.578 14.468 1.00 93.50 102 LYS A O 1
ATOM 791 N N . HIS A 1 103 ? -17.983 8.325 13.893 1.00 90.62 103 HIS A N 1
ATOM 792 C CA . HIS A 1 103 ? -18.114 8.765 12.506 1.00 90.62 103 HIS A CA 1
ATOM 793 C C . HIS A 1 103 ? -18.033 7.607 11.496 1.00 90.62 103 HIS A C 1
ATOM 795 O O . HIS A 1 103 ? -18.089 7.844 10.287 1.00 90.62 103 HIS A O 1
ATOM 801 N N . VAL A 1 104 ? -17.859 6.374 11.975 1.00 89.12 104 VAL A N 1
ATOM 802 C CA . VAL A 1 104 ? -17.892 5.167 11.154 1.00 89.12 104 VAL A CA 1
ATOM 803 C C . VAL A 1 104 ? -19.306 4.966 10.628 1.00 89.12 104 VAL A C 1
ATOM 805 O O . VAL A 1 104 ? -20.284 5.117 11.356 1.00 89.12 104 VAL A O 1
ATOM 808 N N . THR A 1 105 ? -19.406 4.688 9.332 1.00 88.00 105 THR A N 1
ATOM 809 C CA . THR A 1 105 ? -20.682 4.539 8.630 1.00 88.00 105 THR A CA 1
ATOM 810 C C . THR A 1 105 ? -20.769 3.179 7.964 1.00 88.00 105 THR A C 1
ATOM 812 O O . THR A 1 105 ? -19.790 2.717 7.382 1.00 88.00 105 THR A O 1
ATOM 815 N N . ILE A 1 106 ? -21.952 2.572 8.042 1.00 86.12 106 ILE A N 1
ATOM 816 C CA . ILE A 1 106 ? -22.306 1.350 7.326 1.00 86.12 106 ILE A CA 1
ATOM 817 C C . ILE A 1 106 ? -23.436 1.736 6.363 1.00 86.12 106 ILE A C 1
ATOM 819 O O . ILE A 1 106 ? -24.485 2.207 6.807 1.00 86.12 106 ILE A O 1
ATOM 823 N N . PRO A 1 107 ? -23.202 1.669 5.053 1.00 82.81 107 PRO A N 1
ATOM 824 C CA . PRO A 1 107 ? -24.184 1.997 4.040 1.00 82.81 107 PRO A CA 1
ATOM 825 C C . PRO A 1 107 ? -25.151 0.838 3.831 1.00 82.81 107 PRO A C 1
ATOM 827 O O . PRO A 1 107 ? -24.827 -0.318 4.070 1.00 82.81 107 PRO A O 1
ATOM 830 N N . SER A 1 108 ? -26.339 1.178 3.347 1.00 73.00 108 SER A N 1
ATOM 831 C CA . SER A 1 108 ? -27.351 0.236 2.883 1.00 73.00 108 SER A CA 1
ATOM 832 C C . SER A 1 108 ? -27.286 0.126 1.358 1.00 73.00 108 SER A C 1
ATOM 834 O O . SER A 1 108 ? -27.260 1.159 0.682 1.00 73.00 108 SER A O 1
ATOM 836 N N . GLY A 1 109 ? -27.306 -1.083 0.806 1.00 77.81 109 GLY A N 1
ATOM 837 C CA . GLY A 1 109 ? -27.351 -1.305 -0.639 1.00 77.81 109 GLY A CA 1
ATOM 838 C C . GLY A 1 109 ? -27.028 -2.747 -1.010 1.00 77.81 109 GLY A C 1
ATOM 839 O O . GLY A 1 109 ? -26.849 -3.583 -0.132 1.00 77.81 109 GLY A O 1
ATOM 840 N N . ALA A 1 110 ? -26.961 -3.027 -2.312 1.00 82.25 110 ALA A N 1
ATOM 841 C CA . ALA A 1 110 ? -26.423 -4.292 -2.796 1.00 82.25 110 ALA A CA 1
ATOM 842 C C . ALA A 1 110 ? -24.926 -4.381 -2.464 1.00 82.25 110 ALA A C 1
ATOM 844 O O . ALA A 1 110 ? -24.191 -3.423 -2.715 1.00 82.25 110 ALA A O 1
ATOM 845 N N . GLU A 1 111 ? -24.501 -5.526 -1.928 1.00 87.06 111 GLU A N 1
ATOM 846 C CA . GLU A 1 111 ? -23.105 -5.829 -1.572 1.00 87.06 111 GLU A CA 1
ATOM 847 C C . GLU A 1 111 ? -22.167 -5.766 -2.784 1.00 87.06 111 GLU A C 1
ATOM 849 O O . GLU A 1 111 ? -21.044 -5.260 -2.702 1.00 87.06 111 GLU A O 1
ATOM 854 N N . GLU A 1 112 ? -22.661 -6.220 -3.937 1.00 91.38 112 GLU A N 1
ATOM 855 C CA . GLU A 1 112 ? -21.940 -6.223 -5.202 1.00 91.38 112 GLU A CA 1
ATOM 856 C C . GLU A 1 112 ? -22.839 -5.712 -6.337 1.00 91.38 112 GLU A C 1
ATOM 858 O O . GLU A 1 112 ? -23.992 -6.123 -6.473 1.00 91.38 112 GLU A O 1
ATOM 863 N N . VAL A 1 113 ? -22.299 -4.817 -7.166 1.00 92.56 113 VAL A N 1
ATOM 864 C CA . VAL A 1 113 ? -22.927 -4.360 -8.414 1.00 92.56 113 VAL A CA 1
ATOM 865 C C . VAL A 1 113 ? -21.959 -4.608 -9.562 1.00 92.56 113 VAL A C 1
ATOM 867 O O . VAL A 1 113 ? -20.807 -4.176 -9.519 1.00 92.56 113 VAL A O 1
ATOM 870 N N . VAL A 1 114 ? -22.426 -5.289 -10.605 1.00 92.81 114 VAL A N 1
ATOM 871 C CA . VAL A 1 114 ? -21.642 -5.579 -11.809 1.00 92.81 114 VAL A CA 1
ATOM 872 C C . VAL A 1 114 ? -22.143 -4.709 -12.953 1.00 92.81 114 VAL A C 1
ATOM 874 O O . VAL A 1 114 ? -23.340 -4.652 -13.215 1.00 92.81 114 VAL A O 1
ATOM 877 N N . GLN A 1 115 ? -21.216 -4.055 -13.645 1.00 93.81 115 GLN A N 1
ATOM 878 C CA . GLN A 1 115 ? -21.461 -3.364 -14.905 1.00 93.81 115 GLN A CA 1
ATOM 879 C C . GLN A 1 115 ? -20.634 -4.054 -15.986 1.00 93.81 115 GLN A C 1
ATOM 881 O O . GLN A 1 115 ? -19.408 -4.154 -15.879 1.00 93.81 115 GLN A O 1
ATOM 886 N N . LEU A 1 116 ? -21.320 -4.593 -16.989 1.00 94.25 116 LEU A N 1
ATOM 887 C CA . LEU A 1 116 ? -20.676 -5.229 -18.133 1.00 94.25 116 LEU A CA 1
ATOM 888 C C . LEU A 1 116 ? -20.068 -4.164 -19.053 1.00 94.25 116 LEU A C 1
ATOM 890 O O . LEU A 1 116 ? -20.420 -2.991 -18.975 1.00 94.25 116 LEU A O 1
ATOM 894 N N . CYS A 1 117 ? -19.142 -4.585 -19.906 1.00 93.06 117 CYS A N 1
ATOM 895 C CA . CYS A 1 117 ? -18.584 -3.760 -20.965 1.00 93.06 117 CYS A CA 1
ATOM 896 C C . CYS A 1 117 ? -19.686 -3.323 -21.934 1.00 93.06 117 CYS A C 1
ATOM 898 O O . CYS A 1 117 ? -20.443 -4.157 -22.434 1.00 93.06 117 CYS A O 1
ATOM 900 N N . ASP A 1 118 ? -19.719 -2.028 -22.237 1.00 92.62 118 ASP A N 1
ATOM 901 C CA . ASP A 1 118 ? -20.744 -1.427 -23.097 1.00 92.62 118 ASP A CA 1
ATOM 902 C C . ASP A 1 118 ? -20.521 -1.748 -24.583 1.00 92.62 118 ASP A C 1
ATOM 904 O O . ASP A 1 118 ? -21.458 -1.714 -25.378 1.00 92.62 118 ASP A O 1
ATOM 908 N N . GLY A 1 119 ? -19.282 -2.077 -24.967 1.00 91.00 119 GLY A N 1
ATOM 909 C CA . GLY A 1 119 ? -18.920 -2.339 -26.361 1.00 91.00 119 GLY A CA 1
ATOM 910 C C . GLY A 1 119 ? -19.509 -3.637 -26.926 1.00 91.00 119 GLY A C 1
ATOM 911 O O . GLY A 1 119 ? -19.742 -3.726 -28.128 1.00 91.00 119 GLY A O 1
ATOM 912 N N . SER A 1 120 ? -19.746 -4.653 -26.085 1.00 91.12 120 SER A N 1
ATOM 913 C CA . SER A 1 120 ? -20.401 -5.907 -26.481 1.00 91.12 120 SER A CA 1
ATOM 914 C C . SER A 1 120 ? -20.858 -6.709 -25.260 1.00 91.12 120 SER A C 1
ATOM 916 O O . SER A 1 120 ? -20.096 -6.875 -24.303 1.00 91.12 120 SER A O 1
ATOM 918 N N . ALA A 1 121 ? -22.064 -7.286 -25.328 1.00 89.31 121 ALA A N 1
ATOM 919 C CA . ALA A 1 121 ? -22.569 -8.221 -24.318 1.00 89.31 121 ALA A CA 1
ATOM 920 C C . ALA A 1 121 ? -21.666 -9.462 -24.183 1.00 89.31 121 ALA A C 1
ATOM 922 O O . ALA A 1 121 ? -21.397 -9.913 -23.069 1.00 89.31 121 ALA A O 1
ATOM 923 N N . ASP A 1 122 ? -21.097 -9.919 -25.302 1.00 91.19 122 ASP A N 1
ATOM 924 C CA . ASP A 1 122 ? -20.201 -11.076 -25.386 1.00 91.19 122 ASP A CA 1
ATOM 925 C C . ASP A 1 122 ? -18.714 -10.679 -25.309 1.00 91.19 122 ASP A C 1
ATOM 927 O O . ASP A 1 122 ? -17.842 -11.424 -25.760 1.00 91.19 122 ASP A O 1
ATOM 931 N N . CYS A 1 123 ? -18.385 -9.493 -24.768 1.00 90.56 123 CYS A N 1
ATOM 932 C CA . CYS A 1 123 ? -16.986 -9.095 -24.587 1.00 90.56 123 CYS A CA 1
ATOM 933 C C . CYS A 1 123 ? -16.227 -10.176 -23.797 1.00 90.56 123 CYS A C 1
ATOM 935 O O . CYS A 1 123 ? -16.666 -10.528 -22.699 1.00 90.56 123 CYS A O 1
ATOM 937 N N . PRO A 1 124 ? -15.039 -10.624 -24.246 1.00 89.94 124 PRO A N 1
ATOM 938 C CA . PRO A 1 124 ? -14.195 -11.531 -23.461 1.00 89.94 124 PRO A CA 1
ATOM 939 C C . PRO A 1 124 ? -13.895 -10.999 -22.051 1.00 89.94 124 PRO A C 1
ATOM 941 O O . PRO A 1 124 ? -13.745 -11.764 -21.101 1.00 89.94 124 PRO A O 1
ATOM 944 N N . CYS A 1 125 ? -13.863 -9.675 -21.894 1.00 88.75 125 CYS A N 1
ATOM 945 C CA . CYS A 1 125 ? -13.701 -8.984 -20.620 1.00 88.75 125 CYS A CA 1
ATOM 946 C C . CYS A 1 125 ? -14.885 -9.157 -19.641 1.00 88.75 125 CYS A C 1
ATOM 948 O O . CYS A 1 125 ? -14.702 -9.026 -18.430 1.00 88.75 125 CYS A O 1
ATOM 950 N N . ASN A 1 126 ? -16.090 -9.485 -20.128 1.00 90.31 126 ASN A N 1
ATOM 951 C CA . ASN A 1 126 ? -17.287 -9.685 -19.298 1.00 90.31 126 ASN A CA 1
ATOM 952 C C . ASN A 1 126 ? -17.252 -10.982 -18.489 1.00 90.31 126 ASN A C 1
ATOM 954 O O . ASN A 1 126 ? -17.986 -11.114 -17.511 1.00 90.31 126 ASN A O 1
ATOM 958 N N . VAL A 1 127 ? -16.349 -11.897 -18.848 1.00 81.19 127 VAL A N 1
ATOM 959 C CA . VAL A 1 127 ? -16.079 -13.131 -18.102 1.00 81.19 127 VAL A CA 1
ATOM 960 C C . VAL A 1 127 ? -15.615 -12.825 -16.664 1.00 81.19 127 VAL A C 1
ATOM 962 O O . VAL A 1 127 ? -15.818 -13.637 -15.763 1.00 81.19 127 VAL A O 1
ATOM 965 N N . GLY A 1 128 ? -15.078 -11.623 -16.401 1.00 72.38 128 GLY A N 1
ATOM 966 C CA . GLY A 1 128 ? -14.720 -11.171 -15.052 1.00 72.38 128 GLY A CA 1
ATOM 967 C C . GLY A 1 128 ? -13.544 -11.947 -14.471 1.00 72.38 128 GLY A C 1
ATOM 968 O O . GLY A 1 128 ? -12.647 -12.303 -15.207 1.00 72.38 128 GLY A O 1
ATOM 969 N N . SER A 1 129 ? -13.517 -12.215 -13.164 1.00 63.41 129 SER A N 1
ATOM 970 C CA . SER A 1 129 ? -12.408 -12.916 -12.481 1.00 63.41 129 SER A CA 1
ATOM 971 C C . SER A 1 129 ? -12.333 -14.434 -12.762 1.00 63.41 129 SER A C 1
ATOM 973 O O . SER A 1 129 ? -11.921 -15.184 -11.882 1.00 63.41 129 SER A O 1
ATOM 975 N N . ALA A 1 130 ? -12.793 -14.920 -13.920 1.00 63.34 130 ALA A N 1
ATOM 976 C CA . ALA A 1 130 ? -13.013 -16.352 -14.171 1.00 63.34 130 ALA A CA 1
ATOM 977 C C . ALA A 1 130 ? -11.949 -17.026 -15.059 1.00 63.34 130 ALA A C 1
ATOM 979 O O . ALA A 1 130 ? -12.107 -18.190 -15.435 1.00 63.34 130 ALA A O 1
ATOM 980 N N . GLN A 1 131 ? -10.844 -16.344 -15.383 1.00 77.19 131 GLN A N 1
ATOM 981 C CA . GLN A 1 131 ? -9.707 -17.027 -16.007 1.00 77.19 131 GLN A CA 1
ATOM 982 C C . GLN A 1 131 ? -9.056 -18.002 -15.014 1.00 77.19 131 GLN A C 1
ATOM 984 O O . GLN A 1 131 ? -8.943 -17.685 -13.825 1.00 77.19 131 GLN A O 1
ATOM 989 N N . PRO A 1 132 ? -8.573 -19.172 -15.475 1.00 83.50 132 PRO A N 1
ATOM 990 C CA . PRO A 1 132 ? -7.944 -20.155 -14.603 1.00 83.50 132 PRO A CA 1
ATOM 991 C C . PRO A 1 132 ? -6.835 -19.546 -13.736 1.00 83.50 132 PRO A C 1
ATOM 993 O O . PRO A 1 132 ? -5.849 -18.997 -14.237 1.00 83.50 132 PRO A O 1
ATOM 996 N N . GLY A 1 133 ? -7.005 -19.665 -12.419 1.00 89.25 133 GLY A N 1
ATOM 997 C CA . GLY A 1 133 ? -6.053 -19.186 -11.422 1.00 89.25 133 GLY A CA 1
ATOM 998 C C . GLY A 1 133 ? -6.181 -17.710 -11.037 1.00 89.25 133 GLY A C 1
ATOM 999 O O . GLY A 1 133 ? -5.384 -17.266 -10.216 1.00 89.25 133 GLY A O 1
ATOM 1000 N N . GLU A 1 134 ? -7.134 -16.941 -11.571 1.00 93.31 134 GLU A N 1
ATOM 1001 C CA . GLU A 1 134 ? -7.496 -15.636 -10.999 1.00 93.31 134 GLU A CA 1
ATOM 1002 C C . GLU A 1 134 ? -8.350 -15.821 -9.741 1.00 93.31 134 GLU A C 1
ATOM 1004 O O . GLU A 1 134 ? -9.263 -16.640 -9.716 1.00 93.31 134 GLU A O 1
ATOM 1009 N N . LEU A 1 135 ? -8.054 -15.054 -8.691 1.00 92.62 135 LEU A N 1
ATOM 1010 C CA . LEU A 1 135 ? -8.827 -15.052 -7.453 1.00 92.62 135 LEU A CA 1
ATOM 1011 C C . LEU A 1 135 ? -8.966 -13.621 -6.946 1.00 92.62 135 LEU A C 1
ATOM 1013 O O . LEU A 1 135 ? -7.969 -12.905 -6.836 1.00 92.62 135 LEU A O 1
ATOM 1017 N N . CYS A 1 136 ? -10.202 -13.228 -6.646 1.00 94.00 136 CYS A N 1
ATOM 1018 C CA . CYS A 1 136 ? -10.522 -12.008 -5.923 1.00 94.00 136 CYS A CA 1
ATOM 1019 C C . CYS A 1 136 ? -11.812 -12.200 -5.125 1.00 94.00 136 CYS A C 1
ATOM 1021 O O . CYS A 1 136 ? -12.893 -12.343 -5.702 1.00 94.00 136 CYS A O 1
ATOM 1023 N N . GLU A 1 137 ? -11.692 -12.178 -3.806 1.00 93.56 137 GLU A N 1
ATOM 1024 C CA . GLU A 1 137 ? -12.778 -12.446 -2.869 1.00 93.56 137 GLU A CA 1
ATOM 1025 C C . GLU A 1 137 ? -12.846 -11.369 -1.790 1.00 93.56 137 GLU A C 1
ATOM 1027 O O . GLU A 1 137 ? -11.837 -10.757 -1.437 1.00 93.56 137 GLU A O 1
ATOM 1032 N N . VAL A 1 138 ? -14.056 -11.127 -1.288 1.00 94.81 138 VAL A N 1
ATOM 1033 C CA . VAL A 1 138 ? -14.297 -10.288 -0.113 1.00 94.81 138 VAL A CA 1
ATOM 1034 C C . VAL A 1 138 ? -14.900 -11.190 0.951 1.00 94.81 138 VAL A C 1
ATOM 1036 O O . VAL A 1 138 ? -15.963 -11.769 0.744 1.00 94.81 138 VAL A O 1
ATOM 1039 N N . LEU A 1 139 ? -14.197 -11.319 2.066 1.00 95.62 139 LEU A N 1
ATOM 1040 C CA . LEU A 1 139 ? -14.572 -12.134 3.207 1.00 95.62 139 LEU A CA 1
ATOM 1041 C C . LEU A 1 139 ? -15.068 -11.214 4.322 1.00 95.62 139 LEU A C 1
ATOM 1043 O O . LEU A 1 139 ? -14.406 -10.236 4.685 1.00 95.62 139 LEU A O 1
ATOM 1047 N N . SER A 1 140 ? -16.252 -11.505 4.850 1.00 95.38 140 SER A N 1
ATOM 1048 C CA . SER A 1 140 ? -16.768 -10.837 6.045 1.00 95.38 140 SER A CA 1
ATOM 1049 C C . SER A 1 140 ? -16.056 -11.353 7.292 1.00 95.38 140 SER A C 1
ATOM 1051 O O . SER A 1 140 ? -15.515 -12.453 7.288 1.00 95.38 140 SER A O 1
ATOM 1053 N N . ASP A 1 141 ? -16.039 -10.538 8.346 1.00 95.94 141 ASP A N 1
ATOM 1054 C CA . ASP A 1 141 ? -15.568 -10.904 9.690 1.00 95.94 141 ASP A CA 1
ATOM 1055 C C . ASP A 1 141 ? -14.102 -11.366 9.824 1.00 95.94 141 ASP A C 1
ATOM 1057 O O . ASP A 1 141 ? -13.656 -11.681 10.925 1.00 95.94 141 ASP A O 1
ATOM 1061 N N . SER A 1 142 ? -13.285 -11.280 8.769 1.00 97.50 142 SER A N 1
ATOM 1062 C CA . SER A 1 142 ? -11.878 -11.711 8.802 1.00 97.50 142 SER A CA 1
ATOM 1063 C C . SER A 1 142 ? -11.025 -10.991 9.854 1.00 97.50 142 SER A C 1
ATOM 1065 O O . SER A 1 142 ? -10.058 -11.551 10.365 1.00 97.50 142 SER A O 1
ATOM 1067 N N . VAL A 1 143 ? -11.349 -9.738 10.200 1.00 97.62 143 VAL A N 1
ATOM 1068 C CA . VAL A 1 143 ? -10.677 -9.039 11.312 1.00 97.62 143 VAL A CA 1
ATOM 1069 C C . VAL A 1 143 ? -11.078 -9.639 12.658 1.00 97.62 143 VAL A C 1
ATOM 1071 O O . VAL A 1 143 ? -10.239 -9.721 13.550 1.00 97.62 143 VAL A O 1
ATOM 1074 N N . ALA A 1 144 ? -12.337 -10.041 12.833 1.00 97.62 144 ALA A N 1
ATOM 1075 C CA . ALA A 1 144 ? -12.782 -10.675 14.068 1.00 97.62 144 ALA A CA 1
ATOM 1076 C C . ALA A 1 144 ? -12.092 -12.031 14.260 1.00 97.62 144 ALA A C 1
ATOM 1078 O O . ALA A 1 144 ? -11.578 -12.292 15.349 1.00 97.62 144 ALA A O 1
ATOM 1079 N N . ASP A 1 145 ? -11.985 -12.820 13.190 1.00 97.94 145 ASP A N 1
ATOM 1080 C CA . ASP A 1 145 ? -11.278 -14.103 13.190 1.00 97.94 145 ASP A CA 1
ATOM 1081 C C . ASP A 1 145 ? -9.795 -13.927 13.520 1.00 97.94 145 ASP A C 1
ATOM 1083 O O . ASP A 1 145 ? -9.264 -14.566 14.431 1.00 97.94 145 ASP A O 1
ATOM 1087 N N . ALA A 1 146 ? -9.123 -12.996 12.841 1.00 98.00 146 ALA A N 1
ATOM 1088 C CA . ALA A 1 146 ? -7.707 -12.730 13.061 1.00 98.00 146 ALA A CA 1
ATOM 1089 C C . ALA A 1 146 ? -7.398 -12.185 14.466 1.00 98.00 146 ALA A C 1
ATOM 1091 O O . ALA A 1 146 ? -6.289 -12.358 14.966 1.00 98.00 146 ALA A O 1
ATOM 1092 N N . LEU A 1 147 ? -8.355 -11.512 15.108 1.00 97.88 147 LEU A N 1
ATOM 1093 C CA . LEU A 1 147 ? -8.196 -10.919 16.438 1.00 97.88 147 LEU A CA 1
ATOM 1094 C C . LEU A 1 147 ? -8.825 -11.756 17.559 1.00 97.88 147 LEU A C 1
ATOM 1096 O O . LEU A 1 147 ? -8.910 -11.281 18.701 1.00 97.88 147 LEU A O 1
ATOM 1100 N N . HIS A 1 148 ? -9.247 -12.987 17.265 1.00 96.88 148 HIS A N 1
ATOM 1101 C CA . HIS A 1 148 ? -9.823 -13.891 18.250 1.00 96.88 148 HIS A CA 1
ATOM 1102 C C . HIS A 1 148 ? -8.859 -14.113 19.429 1.00 96.88 148 HIS A C 1
ATOM 1104 O O . HIS A 1 148 ? -7.691 -14.453 19.251 1.00 96.88 148 HIS A O 1
ATOM 1110 N N . GLY A 1 149 ? -9.336 -13.874 20.655 1.00 96.19 149 GLY A N 1
ATOM 1111 C CA . GLY A 1 149 ? -8.524 -13.968 21.876 1.00 96.19 149 GLY A CA 1
ATOM 1112 C C . GLY A 1 149 ? -7.509 -12.831 22.086 1.00 96.19 149 GLY A C 1
ATOM 1113 O O . GLY A 1 149 ? -6.849 -12.800 23.122 1.00 96.19 149 GLY A O 1
ATOM 1114 N N . ILE A 1 150 ? -7.396 -11.883 21.147 1.00 97.00 150 ILE A N 1
ATOM 1115 C CA . ILE A 1 150 ? -6.509 -10.711 21.242 1.00 97.00 150 ILE A CA 1
ATOM 1116 C C . ILE A 1 150 ? -7.299 -9.456 21.618 1.00 97.00 150 ILE A C 1
ATOM 1118 O O . ILE A 1 150 ? -6.894 -8.705 22.510 1.00 97.00 150 ILE A O 1
ATOM 1122 N N . ALA A 1 151 ? -8.422 -9.214 20.938 1.00 96.38 151 ALA A N 1
ATOM 1123 C CA . ALA A 1 151 ? -9.290 -8.086 21.243 1.00 96.38 151 ALA A CA 1
ATOM 1124 C C . ALA A 1 151 ? -10.056 -8.319 22.565 1.00 96.38 151 ALA A C 1
ATOM 1126 O O . ALA A 1 151 ? -10.474 -9.443 22.854 1.00 96.38 151 ALA A O 1
ATOM 1127 N N . PRO A 1 152 ? -10.280 -7.273 23.382 1.00 95.19 152 PRO A N 1
ATOM 1128 C CA . PRO A 1 152 ? -11.074 -7.392 24.598 1.00 95.19 152 PRO A CA 1
ATOM 1129 C C . PRO A 1 152 ? -12.537 -7.682 24.243 1.00 95.19 152 PRO A C 1
ATOM 1131 O O . PRO A 1 152 ? -13.148 -6.932 23.489 1.00 95.19 152 PRO A O 1
ATOM 1134 N N . GLY A 1 153 ? -13.134 -8.715 24.846 1.00 92.19 153 GLY A N 1
ATOM 1135 C CA . GLY A 1 153 ? -14.478 -9.200 24.486 1.00 92.19 153 GLY A CA 1
ATOM 1136 C C . GLY A 1 153 ? -15.649 -8.225 24.699 1.00 92.19 153 GLY A C 1
ATOM 1137 O O . GLY A 1 153 ? -16.778 -8.549 24.356 1.00 92.19 153 GLY A O 1
ATOM 1138 N N . GLN A 1 154 ? -15.408 -7.039 25.264 1.00 93.75 154 GLN A N 1
ATOM 1139 C CA . GLN A 1 154 ? -16.422 -5.993 25.471 1.00 93.75 154 GLN A CA 1
ATOM 1140 C C . GLN A 1 154 ? -16.537 -5.014 24.290 1.00 93.75 154 GLN A C 1
ATOM 1142 O O . GLN A 1 154 ? -17.441 -4.180 24.273 1.00 93.75 154 GLN A O 1
ATOM 1147 N N . VAL A 1 155 ? -15.609 -5.065 23.331 1.00 95.62 155 VAL A N 1
ATOM 1148 C CA . VAL A 1 155 ? -15.551 -4.150 22.184 1.00 95.62 155 VAL A CA 1
ATOM 1149 C C . VAL A 1 155 ? -15.406 -4.979 20.914 1.00 95.62 155 VAL A C 1
ATOM 1151 O O . VAL A 1 155 ? -14.637 -5.937 20.894 1.00 95.62 155 VAL A O 1
ATOM 1154 N N . ALA A 1 156 ? -16.118 -4.602 19.850 1.00 96.75 156 ALA A N 1
ATOM 1155 C CA . ALA A 1 156 ? -15.965 -5.258 18.555 1.00 96.75 156 ALA A CA 1
ATOM 1156 C C . ALA A 1 156 ? -14.481 -5.222 18.105 1.00 96.75 156 ALA A C 1
ATOM 1158 O O . ALA A 1 156 ? -13.833 -4.177 18.258 1.00 96.75 156 ALA A O 1
ATOM 1159 N N . PRO A 1 157 ? -13.905 -6.328 17.592 1.00 97.56 157 PRO A N 1
ATOM 1160 C CA . PRO A 1 157 ? -12.466 -6.400 17.318 1.00 97.56 157 PRO A CA 1
ATOM 1161 C C . PRO A 1 157 ? -11.952 -5.342 16.332 1.00 97.56 157 PRO A C 1
ATOM 1163 O O . PRO A 1 157 ? -10.886 -4.755 16.532 1.00 97.56 157 PRO A O 1
ATOM 1166 N N . ASP A 1 158 ? -12.733 -5.040 15.301 1.00 96.44 158 ASP A N 1
ATOM 1167 C CA . ASP A 1 158 ? -12.462 -3.998 14.315 1.00 96.44 158 ASP A CA 1
ATOM 1168 C C . ASP A 1 158 ? -12.518 -2.588 14.934 1.00 96.44 158 ASP A C 1
ATOM 1170 O O . ASP A 1 158 ? -11.623 -1.773 14.696 1.00 96.44 158 ASP A O 1
ATOM 1174 N N . GLN A 1 159 ? -13.495 -2.309 15.804 1.00 97.19 159 GLN A N 1
ATOM 1175 C CA . GLN A 1 159 ? -13.555 -1.066 16.579 1.00 97.19 159 GLN A CA 1
ATOM 1176 C C . GLN A 1 159 ? -12.333 -0.899 17.483 1.00 97.19 159 GLN A C 1
ATOM 1178 O O . GLN A 1 159 ? -11.753 0.191 17.561 1.00 97.19 159 GLN A O 1
ATOM 1183 N N . TRP A 1 160 ? -11.944 -1.964 18.182 1.00 97.94 160 TRP A N 1
ATOM 1184 C CA . TRP A 1 160 ? -10.774 -1.960 19.051 1.00 97.94 160 TRP A CA 1
ATOM 1185 C C . TRP A 1 160 ? -9.501 -1.658 18.252 1.00 97.94 160 TRP A C 1
ATOM 1187 O O . TRP A 1 160 ? -8.750 -0.741 18.609 1.00 97.94 160 TRP A O 1
ATOM 1197 N N . LEU A 1 161 ? -9.294 -2.354 17.130 1.00 97.81 161 LEU A N 1
ATOM 1198 C CA . LEU A 1 161 ? -8.122 -2.146 16.286 1.00 97.81 161 LEU A CA 1
ATOM 1199 C C . LEU A 1 161 ? -8.123 -0.752 15.641 1.00 97.81 161 LEU A C 1
ATOM 1201 O O . LEU A 1 161 ? -7.079 -0.100 15.608 1.00 97.81 161 LEU A O 1
ATOM 1205 N N . PHE A 1 162 ? -9.283 -0.239 15.210 1.00 97.31 162 PHE A N 1
ATOM 1206 C CA . PHE A 1 162 ? -9.428 1.135 14.713 1.00 97.31 162 PHE A CA 1
ATOM 1207 C C . PHE A 1 162 ? -8.883 2.150 15.719 1.00 97.31 162 PHE A C 1
ATOM 1209 O O . PHE A 1 162 ? -8.029 2.978 15.397 1.00 97.31 162 PHE A O 1
ATOM 1216 N N . GLN A 1 163 ? -9.375 2.086 16.958 1.00 96.88 163 GLN A N 1
ATOM 1217 C CA . GLN A 1 163 ? -8.998 3.023 18.012 1.00 96.88 163 GLN A CA 1
ATOM 1218 C C . GLN A 1 163 ? -7.511 2.897 18.359 1.00 96.88 163 GLN A C 1
ATOM 1220 O O . GLN A 1 163 ? -6.837 3.912 18.551 1.00 96.88 163 GLN A O 1
ATOM 1225 N N . ALA A 1 164 ? -6.989 1.668 18.388 1.00 97.31 164 ALA A N 1
ATOM 1226 C CA . ALA A 1 164 ? -5.578 1.405 18.626 1.00 97.31 164 ALA A CA 1
ATOM 1227 C C . ALA A 1 164 ? -4.684 2.012 17.531 1.00 97.31 164 ALA A C 1
ATOM 1229 O O . ALA A 1 164 ? -3.716 2.705 17.852 1.00 97.31 164 ALA A O 1
ATOM 1230 N N . LEU A 1 165 ? -5.027 1.822 16.252 1.00 96.81 165 LEU A N 1
ATOM 1231 C CA . LEU A 1 165 ? -4.278 2.371 15.116 1.00 96.81 165 LEU A CA 1
ATOM 1232 C C . LEU A 1 165 ? -4.317 3.902 15.083 1.00 96.81 165 LEU A C 1
ATOM 1234 O O . LEU A 1 165 ? -3.285 4.532 14.860 1.00 96.81 165 LEU A O 1
ATOM 1238 N N . VAL A 1 166 ? -5.474 4.516 15.352 1.00 95.44 166 VAL A N 1
ATOM 1239 C CA . VAL A 1 166 ? -5.590 5.982 15.443 1.00 95.44 166 VAL A CA 1
ATOM 1240 C C . VAL A 1 166 ? -4.740 6.524 16.592 1.00 95.44 166 VAL A C 1
ATOM 1242 O O . VAL A 1 166 ? -4.028 7.512 16.411 1.00 95.44 166 VAL A O 1
ATOM 1245 N N . LYS A 1 167 ? -4.759 5.867 17.759 1.00 96.06 167 LYS A N 1
ATOM 1246 C CA . LYS A 1 167 ? -3.921 6.246 18.904 1.00 96.06 167 LYS A CA 1
ATOM 1247 C C . LYS A 1 167 ? -2.431 6.153 18.568 1.00 96.06 167 LYS A C 1
ATOM 1249 O O . LYS A 1 167 ? -1.695 7.089 18.866 1.00 96.06 167 LYS A O 1
ATOM 1254 N N . ALA A 1 168 ? -1.996 5.071 17.923 1.00 95.50 168 ALA A N 1
ATOM 1255 C CA . ALA A 1 168 ? -0.606 4.908 17.500 1.00 95.50 168 ALA A CA 1
ATOM 1256 C C . ALA A 1 168 ? -0.193 5.967 16.463 1.00 95.50 168 ALA A C 1
ATOM 1258 O O . ALA A 1 168 ? 0.877 6.558 16.572 1.00 95.50 168 ALA A O 1
ATOM 1259 N N . ALA A 1 169 ? -1.066 6.278 15.502 1.00 93.94 169 ALA A N 1
ATOM 1260 C CA . ALA A 1 169 ? -0.820 7.319 14.508 1.00 93.94 169 ALA A CA 1
ATOM 1261 C C . ALA A 1 169 ? -0.708 8.731 15.119 1.00 93.94 169 ALA A C 1
ATOM 1263 O O . ALA A 1 169 ? 0.040 9.549 14.597 1.00 93.94 169 ALA A O 1
ATOM 1264 N N . LEU A 1 170 ? -1.413 9.015 16.222 1.00 93.25 170 LEU A N 1
ATOM 1265 C CA . LEU A 1 170 ? -1.286 10.270 16.981 1.00 93.25 170 LEU A CA 1
ATOM 1266 C C . LEU A 1 170 ? -0.002 10.354 17.822 1.00 93.25 170 LEU A C 1
ATOM 1268 O O . LEU A 1 170 ? 0.440 11.459 18.134 1.00 93.25 170 LEU A O 1
ATOM 1272 N N . ALA A 1 171 ? 0.551 9.207 18.223 1.00 92.81 171 ALA A N 1
ATOM 1273 C CA . ALA A 1 171 ? 1.798 9.112 18.983 1.00 92.81 171 ALA A CA 1
ATOM 1274 C C . ALA A 1 171 ? 3.043 9.109 18.078 1.00 92.81 171 ALA A C 1
ATOM 1276 O O . ALA A 1 171 ? 4.128 9.502 18.502 1.00 92.81 171 ALA A O 1
ATOM 1277 N N . ALA A 1 172 ? 2.895 8.692 16.817 1.00 90.75 172 ALA A N 1
ATOM 1278 C CA . ALA A 1 172 ? 3.976 8.730 15.842 1.00 90.75 172 ALA A CA 1
ATOM 1279 C C . ALA A 1 172 ? 4.484 10.173 15.625 1.00 90.75 172 ALA A C 1
ATOM 1281 O O . ALA A 1 172 ? 3.690 11.115 15.668 1.00 90.75 172 ALA A O 1
ATOM 1282 N N . PRO A 1 173 ? 5.788 10.382 15.351 1.00 85.25 173 PRO A N 1
ATOM 1283 C CA . PRO A 1 173 ? 6.297 11.712 15.048 1.00 85.25 173 PRO A CA 1
ATOM 1284 C C . PRO A 1 173 ? 5.594 12.345 13.853 1.00 85.25 173 PRO A C 1
ATOM 1286 O O . PRO A 1 173 ? 5.267 11.673 12.865 1.00 85.25 173 PRO A O 1
ATOM 1289 N N . GLU A 1 174 ? 5.440 13.664 13.917 1.00 78.12 174 GLU A N 1
ATOM 1290 C CA . GLU A 1 174 ? 4.872 14.436 12.822 1.00 78.12 174 GLU A CA 1
ATOM 1291 C C . GLU A 1 174 ? 5.683 14.192 11.538 1.00 78.12 174 GLU A C 1
ATOM 1293 O O . GLU A 1 174 ? 6.912 14.243 11.528 1.00 78.12 174 GLU A O 1
ATOM 1298 N N . GLY A 1 175 ? 4.984 13.850 10.455 1.00 74.19 175 GLY A N 1
ATOM 1299 C CA . GLY A 1 175 ? 5.606 13.407 9.206 1.00 74.19 175 GLY A CA 1
ATOM 1300 C C . GLY A 1 175 ? 5.476 11.908 8.911 1.00 74.19 175 GLY A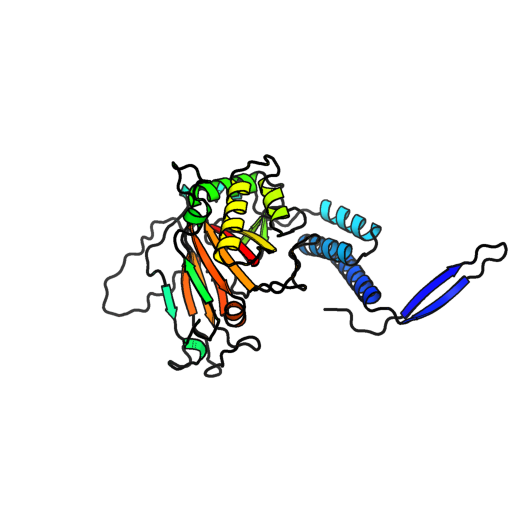 C 1
ATOM 1301 O O . GLY A 1 175 ? 5.594 11.511 7.750 1.00 74.19 175 GLY A O 1
ATOM 1302 N N . CYS A 1 176 ? 5.166 11.077 9.913 1.00 84.75 176 CYS A N 1
ATOM 1303 C CA . CYS A 1 176 ? 4.965 9.634 9.719 1.00 84.75 176 CYS A CA 1
ATOM 1304 C C . CYS A 1 176 ? 3.619 9.296 9.057 1.00 84.75 176 CYS A C 1
ATOM 1306 O O . CYS A 1 176 ? 3.518 8.258 8.407 1.00 84.75 176 CYS A O 1
ATOM 1308 N N . VAL A 1 177 ? 2.615 10.179 9.174 1.00 88.00 177 VAL A N 1
ATOM 1309 C CA . VAL A 1 177 ? 1.313 10.079 8.490 1.00 88.00 177 VAL A CA 1
ATOM 1310 C C . VAL A 1 177 ? 1.271 11.048 7.306 1.00 88.00 177 VAL A C 1
ATOM 1312 O O . VAL A 1 177 ? 0.963 12.234 7.456 1.00 88.00 177 VAL A O 1
ATOM 1315 N N . TRP A 1 178 ? 1.608 10.563 6.113 1.00 86.25 178 TRP A N 1
ATOM 1316 C CA . TRP A 1 178 ? 1.879 11.410 4.946 1.00 86.25 178 TRP A CA 1
ATOM 1317 C C . TRP A 1 178 ? 0.954 11.137 3.767 1.00 86.25 178 TRP A C 1
ATOM 1319 O O . TRP A 1 178 ? 0.521 10.012 3.532 1.00 86.25 178 TRP A O 1
ATOM 1329 N N . LYS A 1 179 ? 0.644 12.185 3.003 1.00 85.62 179 LYS A N 1
ATOM 1330 C CA . LYS A 1 179 ? -0.292 12.123 1.883 1.00 85.62 179 LYS A CA 1
ATOM 1331 C C . LYS A 1 179 ? 0.318 11.380 0.694 1.00 85.62 179 LYS A C 1
ATOM 1333 O O . LYS A 1 179 ? 1.358 11.778 0.170 1.00 85.62 179 LYS A O 1
ATOM 1338 N N . SER A 1 180 ? -0.374 10.354 0.214 1.00 83.19 180 SER A N 1
ATOM 1339 C CA . SER A 1 180 ? -0.009 9.558 -0.958 1.00 83.19 180 SER A CA 1
ATOM 1340 C C . SER A 1 180 ? -1.254 9.234 -1.772 1.00 83.19 180 SER A C 1
ATOM 1342 O O . SER A 1 180 ? -2.198 8.668 -1.243 1.00 83.19 180 SER A O 1
ATOM 1344 N N . GLY A 1 181 ? -1.291 9.596 -3.056 1.00 74.50 181 GLY A N 1
ATOM 1345 C CA . GLY A 1 181 ? -2.322 9.098 -3.978 1.00 74.50 181 GLY A CA 1
ATOM 1346 C C . GLY A 1 181 ? -3.788 9.410 -3.632 1.00 74.50 181 GLY A C 1
ATOM 1347 O O . GLY A 1 181 ? -4.648 8.720 -4.154 1.00 74.50 181 GLY A O 1
ATOM 1348 N N . GLY A 1 182 ? -4.076 10.427 -2.809 1.00 83.69 182 GLY A N 1
ATOM 1349 C CA . GLY A 1 182 ? -5.441 10.769 -2.359 1.00 83.69 182 GLY A CA 1
ATOM 1350 C C . GLY A 1 182 ? -5.748 10.367 -0.912 1.00 83.69 182 GLY A C 1
ATOM 1351 O O . GLY A 1 182 ? -6.710 10.858 -0.335 1.00 83.69 182 GLY A O 1
ATOM 1352 N N . LYS A 1 183 ? -4.880 9.573 -0.290 1.00 89.00 183 LYS A N 1
ATOM 1353 C CA . LYS A 1 183 ? -5.001 9.043 1.075 1.00 89.00 183 LYS A CA 1
ATOM 1354 C C . LYS A 1 183 ? -3.784 9.403 1.921 1.00 89.00 183 LYS A C 1
ATOM 1356 O O . LYS A 1 183 ? -2.876 10.085 1.439 1.00 89.00 183 LYS A O 1
ATOM 1361 N N . PHE A 1 184 ? -3.750 8.949 3.170 1.00 91.25 184 PHE A N 1
ATOM 1362 C CA . PHE A 1 184 ? -2.602 9.117 4.059 1.00 91.25 184 PHE A CA 1
ATOM 1363 C C . PHE A 1 184 ? -2.015 7.766 4.450 1.00 91.25 184 PHE A C 1
ATOM 1365 O O . PHE A 1 184 ? -2.754 6.823 4.697 1.00 91.25 184 PHE A O 1
ATOM 1372 N N . LEU A 1 185 ? -0.691 7.667 4.498 1.00 91.69 185 LEU A N 1
ATOM 1373 C CA . LEU A 1 185 ? 0.025 6.453 4.871 1.00 91.69 185 LEU A CA 1
ATOM 1374 C C . LEU A 1 185 ? 0.721 6.663 6.202 1.00 91.69 185 LEU A C 1
ATOM 1376 O O . LEU A 1 185 ? 1.462 7.636 6.328 1.00 91.69 185 LEU A O 1
ATOM 1380 N N . LEU A 1 186 ? 0.524 5.744 7.147 1.00 93.12 186 LEU A N 1
ATOM 1381 C CA . LEU A 1 186 ? 1.393 5.641 8.315 1.00 93.12 186 LEU A CA 1
ATOM 1382 C C . LEU A 1 186 ? 2.578 4.740 7.966 1.00 93.12 186 LEU A C 1
ATOM 1384 O O . LEU A 1 186 ? 2.405 3.563 7.646 1.00 93.12 186 LEU A O 1
ATOM 1388 N N . THR A 1 187 ? 3.782 5.295 8.035 1.00 87.25 187 THR A N 1
ATOM 1389 C CA . THR A 1 187 ? 5.036 4.556 7.860 1.00 87.25 187 THR A CA 1
ATOM 1390 C C . THR A 1 187 ? 6.052 4.987 8.908 1.00 87.25 187 THR A C 1
ATOM 1392 O O . THR A 1 187 ? 5.874 6.015 9.558 1.00 87.25 187 THR A O 1
ATOM 1395 N N . ASN A 1 188 ? 7.161 4.257 9.036 1.00 83.56 188 ASN A N 1
ATOM 1396 C CA . ASN A 1 188 ? 8.305 4.785 9.777 1.00 83.56 188 ASN A CA 1
ATOM 1397 C C . ASN A 1 188 ? 8.955 5.964 9.021 1.00 83.56 188 ASN A C 1
ATOM 1399 O O . ASN A 1 188 ? 8.602 6.261 7.874 1.00 83.56 188 ASN A O 1
ATOM 1403 N N . GLU A 1 189 ? 9.926 6.620 9.657 1.00 77.88 189 GLU A N 1
ATOM 1404 C CA . GLU A 1 189 ? 10.635 7.790 9.109 1.00 77.88 189 GLU A CA 1
ATOM 1405 C C . GLU A 1 189 ? 11.334 7.484 7.769 1.00 77.88 189 GLU A C 1
ATOM 1407 O O . GLU A 1 189 ? 11.409 8.335 6.883 1.00 77.88 189 GLU A O 1
ATOM 1412 N N . ASP A 1 190 ? 11.757 6.234 7.576 1.00 73.56 190 ASP A N 1
ATOM 1413 C CA . ASP A 1 190 ? 12.395 5.761 6.345 1.00 73.56 190 ASP A CA 1
ATOM 1414 C C . ASP A 1 190 ? 11.416 5.265 5.274 1.00 73.56 190 ASP A C 1
ATOM 1416 O O . ASP A 1 190 ? 11.849 4.803 4.211 1.00 73.56 190 ASP A O 1
ATOM 1420 N N . ARG A 1 191 ? 10.107 5.320 5.550 1.00 79.06 191 ARG A N 1
ATOM 1421 C CA . ARG A 1 191 ? 9.032 4.749 4.722 1.00 79.06 191 ARG A CA 1
ATOM 1422 C C . ARG A 1 191 ? 9.203 3.249 4.443 1.00 79.06 191 ARG A C 1
ATOM 1424 O O . ARG A 1 191 ? 8.761 2.727 3.425 1.00 79.06 191 ARG A O 1
ATOM 1431 N N . ASN A 1 192 ? 9.868 2.537 5.345 1.00 80.88 192 ASN A N 1
ATOM 1432 C CA . ASN A 1 192 ? 9.966 1.088 5.337 1.00 80.88 192 ASN A CA 1
ATOM 1433 C C . ASN A 1 192 ? 8.592 0.490 5.673 1.00 80.88 192 ASN A C 1
ATOM 1435 O O . ASN A 1 192 ? 8.016 0.771 6.722 1.00 80.88 192 ASN A O 1
ATOM 1439 N N . GLN A 1 193 ? 8.094 -0.338 4.760 1.00 86.25 193 GLN A N 1
ATOM 1440 C CA . GLN A 1 193 ? 6.806 -1.014 4.864 1.00 86.25 193 GLN A CA 1
ATOM 1441 C C . GLN A 1 193 ? 6.941 -2.467 5.330 1.00 86.25 193 GLN A C 1
ATOM 1443 O O . GLN A 1 193 ? 5.962 -3.191 5.328 1.00 86.25 193 GLN A O 1
ATOM 1448 N N . SER A 1 194 ? 8.125 -2.944 5.718 1.00 88.38 194 SER A N 1
ATOM 1449 C CA . SER A 1 194 ? 8.265 -4.301 6.259 1.00 88.38 194 SER A CA 1
ATOM 1450 C C . SER A 1 194 ? 7.428 -4.460 7.536 1.00 88.38 194 SER A C 1
ATOM 1452 O O . SER A 1 194 ? 7.307 -3.490 8.296 1.00 88.38 194 SER A O 1
ATOM 1454 N N . PRO A 1 195 ? 6.905 -5.668 7.826 1.00 91.69 195 PRO A N 1
ATOM 1455 C CA . PRO A 1 195 ? 6.150 -5.923 9.050 1.00 91.69 195 PRO A CA 1
ATOM 1456 C C . PRO A 1 195 ? 6.865 -5.425 10.308 1.00 91.69 195 PRO A C 1
ATOM 1458 O O . PRO A 1 195 ? 6.285 -4.691 11.102 1.00 91.69 195 PRO A O 1
ATOM 1461 N N . THR A 1 196 ? 8.162 -5.718 10.438 1.00 92.12 196 THR A N 1
ATOM 1462 C CA . THR A 1 196 ? 8.986 -5.275 11.571 1.00 92.12 196 THR A CA 1
ATOM 1463 C C . THR A 1 196 ? 9.041 -3.755 11.702 1.00 92.12 196 THR A C 1
ATOM 1465 O O . THR A 1 196 ? 8.923 -3.234 12.807 1.00 92.12 196 THR A O 1
ATOM 1468 N N . ALA A 1 197 ? 9.209 -3.027 10.594 1.00 90.12 197 ALA A N 1
ATOM 1469 C CA . ALA A 1 197 ? 9.297 -1.571 10.636 1.00 90.12 197 ALA A CA 1
ATOM 1470 C C . ALA A 1 197 ? 7.958 -0.917 10.987 1.00 90.12 197 ALA A C 1
ATOM 1472 O O . ALA A 1 197 ? 7.936 0.029 11.771 1.00 90.12 197 ALA A O 1
ATOM 1473 N N . ILE A 1 198 ? 6.853 -1.422 10.431 1.00 93.62 198 ILE A N 1
ATOM 1474 C CA . ILE A 1 198 ? 5.514 -0.913 10.744 1.00 93.62 198 ILE A CA 1
ATOM 1475 C C . ILE A 1 198 ? 5.168 -1.195 12.201 1.00 93.62 198 ILE A C 1
ATOM 1477 O O . ILE A 1 198 ? 4.782 -0.277 12.919 1.00 93.62 198 ILE A O 1
ATOM 1481 N N . VAL A 1 199 ? 5.378 -2.422 12.670 1.00 95.50 199 VAL A N 1
ATOM 1482 C CA . VAL A 1 199 ? 5.115 -2.773 14.065 1.00 95.50 199 VAL A CA 1
ATOM 1483 C C . VAL A 1 199 ? 5.991 -1.959 15.023 1.00 95.50 199 VAL A C 1
ATOM 1485 O O . VAL A 1 199 ? 5.472 -1.427 15.996 1.00 95.50 199 VAL A O 1
ATOM 1488 N N . GLY A 1 200 ? 7.269 -1.734 14.698 1.00 94.50 200 GLY A N 1
ATOM 1489 C CA . GLY A 1 200 ? 8.147 -0.870 15.496 1.00 94.50 200 GLY A CA 1
ATOM 1490 C C . GLY A 1 200 ? 7.653 0.578 15.627 1.00 94.50 200 GLY A C 1
ATOM 1491 O O . GLY A 1 200 ? 7.883 1.209 16.654 1.00 94.50 200 GLY A O 1
ATOM 1492 N N . VAL A 1 201 ? 6.930 1.110 14.633 1.00 93.69 201 VAL A N 1
ATOM 1493 C CA . VAL A 1 201 ? 6.263 2.423 14.751 1.00 93.69 201 VAL A CA 1
ATOM 1494 C C . VAL A 1 201 ? 5.063 2.350 15.687 1.00 93.69 201 VAL A C 1
ATOM 1496 O O . VAL A 1 201 ? 4.870 3.250 16.498 1.00 93.69 201 VAL A O 1
ATOM 1499 N N . LEU A 1 202 ? 4.263 1.288 15.585 1.00 96.06 202 LEU A N 1
ATOM 1500 C CA . LEU A 1 202 ? 3.067 1.096 16.410 1.00 96.06 202 LEU A CA 1
ATOM 1501 C C . LEU A 1 202 ? 3.397 0.802 17.879 1.00 96.06 202 LEU A C 1
ATOM 1503 O O . LEU A 1 202 ? 2.576 1.061 18.758 1.00 96.06 202 LEU A O 1
ATOM 1507 N N . GLU A 1 203 ? 4.584 0.264 18.142 1.00 95.50 203 GLU A N 1
ATOM 1508 C CA . GLU A 1 203 ? 5.080 -0.137 19.462 1.00 95.50 203 GLU A CA 1
ATOM 1509 C C . GLU A 1 203 ? 6.115 0.840 20.047 1.00 95.50 203 GLU A C 1
ATOM 1511 O O . GLU A 1 203 ? 6.690 0.568 21.098 1.00 95.50 203 GLU A O 1
ATOM 1516 N N . ARG A 1 204 ? 6.347 1.993 19.397 1.00 89.25 204 ARG A N 1
ATOM 1517 C CA . ARG A 1 204 ? 7.429 2.938 19.738 1.00 89.25 204 ARG A CA 1
ATOM 1518 C C . ARG A 1 204 ? 7.479 3.311 21.222 1.00 89.25 204 ARG A C 1
ATOM 1520 O O . ARG A 1 204 ? 8.558 3.317 21.805 1.00 89.25 204 ARG A O 1
ATOM 1527 N N . ASP A 1 205 ? 6.318 3.584 21.812 1.00 88.62 205 ASP A N 1
ATOM 1528 C CA . ASP A 1 205 ? 6.198 4.005 23.214 1.00 88.62 205 ASP A CA 1
ATOM 1529 C C . ASP A 1 205 ? 5.800 2.852 24.152 1.00 88.62 205 ASP A C 1
ATOM 1531 O O . ASP A 1 205 ? 5.831 2.996 25.373 1.00 88.62 205 ASP A O 1
ATOM 1535 N N . ASN A 1 206 ? 5.378 1.713 23.596 1.00 91.81 206 ASN A N 1
ATOM 1536 C CA . ASN A 1 206 ? 4.938 0.541 24.346 1.00 91.81 206 ASN A CA 1
ATOM 1537 C C . ASN A 1 206 ? 5.037 -0.712 23.465 1.00 91.81 206 ASN A C 1
ATOM 1539 O O . ASN A 1 206 ? 4.254 -0.860 22.526 1.00 91.81 206 ASN A O 1
ATOM 1543 N N . GLN A 1 207 ? 5.936 -1.637 23.813 1.00 91.38 207 GLN A N 1
ATOM 1544 C CA . GLN A 1 207 ? 6.108 -2.911 23.097 1.00 91.38 207 GLN A CA 1
ATOM 1545 C C . GLN A 1 207 ? 4.844 -3.778 23.095 1.00 91.38 207 GLN A C 1
ATOM 1547 O O . GLN A 1 207 ? 4.612 -4.539 22.166 1.00 91.38 207 GLN A O 1
ATOM 1552 N N . GLU A 1 208 ? 3.974 -3.595 24.085 1.00 93.12 208 GLU A N 1
ATOM 1553 C CA . GLU A 1 208 ? 2.712 -4.314 24.224 1.00 93.12 208 GLU A CA 1
ATOM 1554 C C . GLU A 1 208 ? 1.517 -3.491 23.714 1.00 93.12 208 GLU A C 1
ATOM 1556 O O . GLU A 1 208 ? 0.383 -3.676 24.172 1.00 93.12 208 GLU A O 1
ATOM 1561 N N . SER A 1 209 ? 1.744 -2.543 22.794 1.00 96.94 209 SER A N 1
ATOM 1562 C CA . SER A 1 209 ? 0.669 -1.694 22.282 1.00 96.94 209 SER A CA 1
ATOM 1563 C C . SER A 1 209 ? -0.418 -2.523 21.590 1.00 96.94 209 SER A C 1
ATOM 1565 O O . SER A 1 209 ? -0.155 -3.470 20.848 1.00 96.94 209 SER A O 1
ATOM 1567 N N . ALA A 1 210 ? -1.676 -2.128 21.797 1.00 97.31 210 ALA A N 1
ATOM 1568 C CA . ALA A 1 210 ? -2.824 -2.764 21.152 1.00 97.31 210 ALA A CA 1
ATOM 1569 C C . ALA A 1 210 ? -2.702 -2.768 19.614 1.00 97.31 210 ALA A C 1
ATOM 1571 O O . ALA A 1 210 ? -3.070 -3.742 18.965 1.00 97.31 210 ALA A O 1
ATOM 1572 N N . ALA A 1 211 ? -2.136 -1.702 19.036 1.00 97.38 211 ALA A N 1
ATOM 1573 C CA . ALA A 1 211 ? -1.941 -1.587 17.595 1.00 97.38 211 ALA A CA 1
ATOM 1574 C C . ALA A 1 211 ? -0.892 -2.583 17.080 1.00 97.38 211 ALA A C 1
ATOM 1576 O O . ALA A 1 211 ? -1.131 -3.244 16.073 1.00 97.38 211 ALA A O 1
ATOM 1577 N N . GLY A 1 212 ? 0.238 -2.722 17.785 1.00 97.56 212 GLY A N 1
ATOM 1578 C CA . GLY A 1 212 ? 1.266 -3.713 17.466 1.00 97.56 212 GLY A CA 1
ATOM 1579 C C . GLY A 1 212 ? 0.715 -5.136 17.515 1.00 97.56 212 GLY A C 1
ATOM 1580 O O . GLY A 1 212 ? 0.815 -5.865 16.528 1.00 97.56 212 GLY A O 1
ATOM 1581 N N . LYS A 1 213 ? 0.029 -5.492 18.611 1.00 97.88 213 LYS A N 1
ATOM 1582 C CA . LYS A 1 213 ? -0.628 -6.801 18.784 1.00 97.88 213 LYS A CA 1
ATOM 1583 C C . LYS A 1 213 ? -1.627 -7.106 17.676 1.00 97.88 213 LYS A C 1
ATOM 1585 O O . LYS A 1 213 ? -1.561 -8.177 17.081 1.00 97.88 213 LYS A O 1
ATOM 1590 N N . GLY A 1 214 ? -2.513 -6.158 17.371 1.00 97.88 214 GLY A N 1
ATOM 1591 C CA . GLY A 1 214 ? -3.514 -6.336 16.326 1.00 97.88 214 GLY A CA 1
ATOM 1592 C C . GLY A 1 214 ? -2.894 -6.548 14.945 1.00 97.88 214 GLY A C 1
ATOM 1593 O O . GLY A 1 214 ? -3.284 -7.471 14.241 1.00 97.88 214 GLY A O 1
ATOM 1594 N N . ILE A 1 215 ? -1.874 -5.766 14.571 1.00 98.00 215 ILE A N 1
ATOM 1595 C CA . ILE A 1 215 ? -1.192 -5.952 13.281 1.00 98.00 215 ILE A CA 1
ATOM 1596 C C . ILE A 1 215 ? -0.429 -7.278 13.217 1.00 98.00 215 ILE A C 1
ATOM 1598 O O . ILE A 1 215 ? -0.489 -7.949 12.190 1.00 98.00 215 ILE A O 1
ATOM 1602 N N . ARG A 1 216 ? 0.252 -7.695 14.293 1.00 97.94 216 ARG A N 1
ATOM 1603 C CA . ARG A 1 216 ? 0.903 -9.017 14.348 1.00 97.94 216 ARG A CA 1
ATOM 1604 C C . ARG A 1 216 ? -0.109 -10.149 14.172 1.00 97.94 216 ARG A C 1
ATOM 1606 O O . ARG A 1 216 ? 0.191 -11.105 13.467 1.00 97.94 216 ARG A O 1
ATOM 1613 N N . ALA A 1 217 ? -1.290 -10.022 14.770 1.00 98.25 217 ALA A N 1
ATOM 1614 C CA . ALA A 1 217 ? -2.359 -11.004 14.651 1.00 98.25 217 ALA A CA 1
ATOM 1615 C C . ALA A 1 217 ? -2.931 -11.071 13.221 1.00 98.25 217 ALA A C 1
ATOM 1617 O O . ALA A 1 217 ? -3.045 -12.164 12.675 1.00 98.25 217 ALA A O 1
ATOM 1618 N N . LEU A 1 218 ? -3.167 -9.924 12.561 1.00 98.25 218 LEU A N 1
ATOM 1619 C CA . LEU A 1 218 ? -3.549 -9.896 11.138 1.00 98.25 218 LEU A CA 1
ATOM 1620 C C . LEU A 1 218 ? -2.489 -10.555 10.242 1.00 98.25 218 LEU A C 1
ATOM 1622 O O . LEU A 1 218 ? -2.837 -11.316 9.343 1.00 98.25 218 LEU A O 1
ATOM 1626 N N . VAL A 1 219 ? -1.201 -10.286 10.496 1.00 97.50 219 VAL A N 1
ATOM 1627 C CA . VAL A 1 219 ? -0.091 -10.929 9.775 1.00 97.50 219 VAL A CA 1
ATOM 1628 C C . VAL A 1 219 ? -0.115 -12.437 9.987 1.00 97.50 219 VAL A C 1
ATOM 1630 O O . VAL A 1 219 ? -0.147 -13.164 9.006 1.00 97.50 219 VAL A O 1
ATOM 1633 N N . ALA A 1 220 ? -0.146 -12.906 11.236 1.00 97.81 220 ALA A N 1
ATOM 1634 C CA . ALA A 1 220 ? -0.136 -14.334 11.544 1.00 97.81 220 ALA A CA 1
ATOM 1635 C C . ALA A 1 220 ? -1.327 -15.067 10.911 1.00 97.81 220 ALA A C 1
ATOM 1637 O O . ALA A 1 220 ? -1.142 -16.110 10.293 1.00 97.81 220 ALA A O 1
ATOM 1638 N N . HIS A 1 221 ? -2.526 -14.487 11.004 1.00 97.62 221 HIS A N 1
ATOM 1639 C CA . HIS A 1 221 ? -3.724 -15.034 10.375 1.00 97.62 221 HIS A CA 1
ATOM 1640 C C . HIS A 1 221 ? -3.586 -15.089 8.848 1.00 97.62 221 HIS A C 1
ATOM 1642 O O . HIS A 1 221 ? -3.861 -16.119 8.249 1.00 97.62 221 HIS A O 1
ATOM 1648 N N . THR A 1 222 ? -3.098 -14.020 8.213 1.00 96.50 222 THR A N 1
ATOM 1649 C CA . THR A 1 222 ? -2.837 -13.999 6.764 1.00 96.50 222 THR A CA 1
ATOM 1650 C C . THR A 1 222 ? -1.808 -15.055 6.346 1.00 96.50 222 THR A C 1
ATOM 1652 O O . THR A 1 222 ? -2.009 -15.756 5.358 1.00 96.50 222 THR A O 1
ATOM 1655 N N . GLU A 1 223 ? -0.705 -15.194 7.084 1.00 95.81 223 GLU A N 1
ATOM 1656 C CA . GLU A 1 223 ? 0.324 -16.187 6.758 1.00 95.81 223 GLU A CA 1
ATOM 1657 C C . GLU A 1 223 ? -0.191 -17.622 6.929 1.00 95.81 223 GLU A C 1
ATOM 1659 O O . GLU A 1 223 ? 0.139 -18.496 6.126 1.00 95.81 223 GLU A O 1
ATOM 1664 N N . GLN A 1 224 ? -1.028 -17.853 7.942 1.00 96.69 224 GLN A N 1
ATOM 1665 C CA . GLN A 1 224 ? -1.672 -19.138 8.191 1.00 96.69 224 GLN A CA 1
ATOM 1666 C C . GLN A 1 224 ? -2.703 -19.489 7.110 1.00 96.69 224 GLN A C 1
ATOM 1668 O O . GLN A 1 224 ? -2.665 -20.601 6.591 1.00 96.69 224 GLN A O 1
ATOM 1673 N N . GLU A 1 225 ? -3.602 -18.561 6.781 1.00 95.69 225 GLU A N 1
ATOM 1674 C CA . GLU A 1 225 ? -4.726 -18.797 5.867 1.00 95.69 225 GLU A CA 1
ATOM 1675 C C . GLU A 1 225 ? -4.247 -19.048 4.434 1.00 95.69 225 GLU A C 1
ATOM 1677 O O . GLU A 1 225 ? -4.685 -19.986 3.771 1.00 95.69 225 GLU A O 1
ATOM 1682 N N . TYR A 1 226 ? -3.296 -18.240 3.957 1.00 93.00 226 TYR A N 1
ATOM 1683 C CA . TYR A 1 226 ? -2.865 -18.291 2.560 1.00 93.00 226 TYR A CA 1
ATOM 1684 C C . TYR A 1 226 ? -1.572 -19.088 2.344 1.00 93.00 226 TYR A C 1
ATOM 1686 O O . TYR A 1 226 ? -1.202 -19.348 1.200 1.00 93.00 226 TYR A O 1
ATOM 1694 N N . GLY A 1 227 ? -0.863 -19.480 3.409 1.00 91.88 227 GLY A N 1
ATOM 1695 C CA . GLY A 1 227 ? 0.384 -20.250 3.312 1.00 91.88 227 GLY A CA 1
ATOM 1696 C C . GLY A 1 227 ? 1.565 -19.473 2.712 1.00 91.88 227 GLY A C 1
ATOM 1697 O O . GLY A 1 227 ? 2.541 -20.076 2.259 1.00 91.88 227 GLY A O 1
ATOM 1698 N N . TYR A 1 228 ? 1.494 -18.140 2.701 1.00 89.38 228 TYR A N 1
ATOM 1699 C CA . TYR A 1 228 ? 2.545 -17.247 2.207 1.00 89.38 228 TYR A CA 1
ATOM 1700 C C . TYR A 1 228 ? 3.071 -16.356 3.326 1.00 89.38 228 TYR A C 1
ATOM 1702 O O . TYR A 1 228 ? 2.395 -16.114 4.314 1.00 89.38 228 TYR A O 1
ATOM 1710 N N . ARG A 1 229 ? 4.285 -15.829 3.163 1.00 91.44 229 ARG A N 1
ATOM 1711 C CA . ARG A 1 229 ? 4.884 -14.902 4.127 1.00 91.44 229 ARG A CA 1
ATOM 1712 C C . ARG A 1 229 ? 4.509 -13.464 3.790 1.00 91.44 229 ARG A C 1
ATOM 1714 O O . ARG A 1 229 ? 4.777 -13.023 2.681 1.00 91.44 229 ARG A O 1
ATOM 1721 N N . VAL A 1 230 ? 4.063 -12.679 4.765 1.00 91.38 230 VAL A N 1
ATOM 1722 C CA . VAL A 1 230 ? 3.826 -11.245 4.560 1.00 91.38 230 VAL A CA 1
ATOM 1723 C C . VAL A 1 230 ? 5.165 -10.512 4.437 1.00 91.38 230 VAL A C 1
ATOM 1725 O O . VAL A 1 230 ? 5.995 -10.490 5.352 1.00 91.38 230 VAL A O 1
ATOM 1728 N N . THR A 1 231 ? 5.391 -9.865 3.295 1.00 89.00 231 THR A N 1
ATOM 1729 C CA . THR A 1 231 ? 6.647 -9.153 2.993 1.00 89.00 231 THR A CA 1
ATOM 1730 C C . THR A 1 231 ? 6.566 -7.648 3.234 1.00 89.00 231 THR A C 1
ATOM 1732 O O . THR A 1 231 ? 7.597 -7.008 3.488 1.00 89.00 231 THR A O 1
ATOM 1735 N N . ALA A 1 232 ? 5.359 -7.079 3.202 1.00 90.06 232 ALA A N 1
ATOM 1736 C CA . ALA A 1 232 ? 5.107 -5.672 3.485 1.00 90.06 232 ALA A CA 1
ATOM 1737 C C . ALA A 1 232 ? 3.694 -5.415 4.022 1.00 90.06 232 ALA A C 1
ATOM 1739 O O . ALA A 1 232 ? 2.761 -6.167 3.768 1.00 90.06 232 ALA A O 1
ATOM 1740 N N . ILE A 1 233 ? 3.562 -4.302 4.739 1.00 92.94 233 ILE A N 1
ATOM 1741 C CA . ILE A 1 233 ? 2.350 -3.773 5.349 1.00 92.94 233 ILE A CA 1
ATOM 1742 C C . ILE A 1 233 ? 2.228 -2.300 4.968 1.00 92.94 233 ILE A C 1
ATOM 1744 O O . ILE A 1 233 ? 3.172 -1.517 5.104 1.00 92.94 233 ILE A O 1
ATOM 1748 N N . GLN A 1 234 ? 1.039 -1.896 4.543 1.00 92.44 234 GLN A N 1
ATOM 1749 C CA . GLN A 1 234 ? 0.700 -0.501 4.320 1.00 92.44 234 GLN A CA 1
ATOM 1750 C C . GLN A 1 234 ? -0.564 -0.137 5.093 1.00 92.44 234 GLN A C 1
ATOM 1752 O O . GLN A 1 234 ? -1.642 -0.666 4.838 1.00 92.44 234 GLN A O 1
ATOM 1757 N N . LEU A 1 235 ? -0.425 0.814 6.014 1.00 95.81 235 LEU A N 1
ATOM 1758 C CA . LEU A 1 235 ? -1.527 1.348 6.807 1.00 95.81 235 LEU A CA 1
ATOM 1759 C C . LEU A 1 235 ? -2.061 2.615 6.142 1.00 95.81 235 LEU A C 1
ATOM 1761 O O . LEU A 1 235 ? -1.368 3.634 6.098 1.00 95.81 235 LEU A O 1
ATOM 1765 N N . ASN A 1 236 ? -3.280 2.547 5.614 1.00 94.69 236 ASN A N 1
ATOM 1766 C CA . ASN A 1 236 ? -3.916 3.640 4.888 1.00 94.69 236 ASN A CA 1
ATOM 1767 C C . ASN A 1 236 ? -4.989 4.294 5.760 1.00 94.69 236 ASN A C 1
ATOM 1769 O O . ASN A 1 236 ? -5.862 3.613 6.289 1.00 94.69 236 ASN A O 1
ATOM 1773 N N . PHE A 1 237 ? -4.950 5.620 5.862 1.00 94.31 237 PHE A N 1
ATOM 1774 C CA . PHE A 1 237 ? -5.913 6.451 6.574 1.00 94.31 237 PHE A CA 1
ATOM 1775 C C . PHE A 1 237 ? -6.696 7.310 5.575 1.00 94.31 237 PHE A C 1
ATOM 1777 O O . PHE A 1 237 ? -6.118 8.058 4.779 1.00 94.31 237 PHE A O 1
ATOM 1784 N N . HIS A 1 238 ? -8.021 7.215 5.654 1.00 93.00 238 HIS A N 1
ATOM 1785 C CA . HIS A 1 238 ? -9.004 7.913 4.828 1.00 93.00 238 HIS A CA 1
ATOM 1786 C C . HIS A 1 238 ? -9.901 8.773 5.739 1.00 93.00 238 HIS A C 1
ATOM 1788 O O . HIS A 1 238 ? -10.995 8.352 6.126 1.00 93.00 238 HIS A O 1
ATOM 1794 N N . PRO A 1 239 ? -9.439 9.974 6.139 1.00 88.88 239 PRO A N 1
ATOM 1795 C CA . PRO A 1 239 ? -10.068 10.756 7.203 1.00 88.88 239 PRO A CA 1
ATOM 1796 C C . PRO A 1 239 ? -11.399 11.405 6.823 1.00 88.88 239 PRO A C 1
ATOM 1798 O O . PRO A 1 239 ? -12.079 11.934 7.692 1.00 88.88 239 PRO A O 1
ATOM 1801 N N . ASN A 1 240 ? -11.771 11.445 5.545 1.00 85.81 240 ASN A N 1
ATOM 1802 C CA . ASN A 1 240 ? -13.047 12.016 5.118 1.00 85.81 240 ASN A CA 1
ATOM 1803 C C . ASN A 1 240 ? -13.478 11.441 3.759 1.00 85.81 240 ASN A C 1
ATOM 1805 O O . ASN A 1 240 ? -12.803 10.602 3.166 1.00 85.81 240 ASN A O 1
ATOM 1809 N N . HIS A 1 241 ? -14.618 11.885 3.235 1.00 83.06 241 HIS A N 1
ATOM 1810 C CA . HIS A 1 241 ? -15.116 11.438 1.931 1.00 83.06 241 HIS A CA 1
ATOM 1811 C C . HIS A 1 241 ? -14.188 11.771 0.752 1.00 83.06 241 HIS A C 1
ATOM 1813 O O . HIS A 1 241 ? -14.221 11.037 -0.227 1.00 83.06 241 HIS A O 1
ATOM 1819 N N . LYS A 1 242 ? -13.357 12.819 0.870 1.00 85.69 242 LYS A N 1
ATOM 1820 C CA . LYS A 1 242 ? -12.468 13.312 -0.195 1.00 85.69 242 LYS A CA 1
ATOM 1821 C C . LYS A 1 242 ? -11.177 12.510 -0.332 1.00 85.69 242 LYS A C 1
ATOM 1823 O O . LYS A 1 242 ? -10.401 12.752 -1.253 1.00 85.69 242 LYS A O 1
ATOM 1828 N N . SER A 1 243 ? -10.877 11.632 0.627 1.00 87.69 243 SER A N 1
ATOM 1829 C CA . SER A 1 243 ? -9.740 10.728 0.491 1.00 87.69 243 SER A CA 1
ATOM 1830 C C . SER A 1 243 ? -10.127 9.511 -0.328 1.00 87.69 243 SER A C 1
ATOM 1832 O O . SER A 1 243 ? -11.172 8.913 -0.068 1.00 87.69 243 SER A O 1
ATOM 1834 N N . SER A 1 244 ? -9.247 9.133 -1.245 1.00 89.12 244 SER A N 1
ATOM 1835 C CA . SER A 1 244 ? -9.422 8.006 -2.152 1.00 89.12 244 SER A CA 1
ATOM 1836 C C . SER A 1 244 ? -8.101 7.286 -2.415 1.00 89.12 244 SER A C 1
ATOM 1838 O O . SER A 1 244 ? -7.003 7.774 -2.129 1.00 89.12 244 SER A O 1
ATOM 1840 N N . HIS A 1 245 ? -8.240 6.102 -2.975 1.00 89.69 245 HIS A N 1
ATOM 1841 C CA . HIS A 1 245 ? -7.249 5.165 -3.432 1.00 89.69 245 HIS A CA 1
ATOM 1842 C C . HIS A 1 245 ? -7.524 5.017 -4.917 1.00 89.69 245 HIS A C 1
ATOM 1844 O O . HIS A 1 245 ? -8.457 4.341 -5.341 1.00 89.69 245 HIS A O 1
ATOM 1850 N N . LYS A 1 246 ? -6.731 5.735 -5.709 1.00 90.75 246 LYS A N 1
ATOM 1851 C CA . LYS A 1 246 ? -6.879 5.755 -7.163 1.00 90.75 246 LYS A CA 1
ATOM 1852 C C . LYS A 1 246 ? -6.875 4.344 -7.746 1.00 90.75 246 LYS A C 1
ATOM 1854 O O . LYS A 1 246 ? -6.165 3.482 -7.238 1.00 90.75 246 LYS A O 1
ATOM 1859 N N . GLN A 1 247 ? -7.589 4.174 -8.857 1.00 92.25 247 GLN A N 1
ATOM 1860 C CA . GLN A 1 247 ? -7.509 2.959 -9.661 1.00 92.25 247 GLN A CA 1
ATOM 1861 C C . GLN A 1 247 ? -6.066 2.652 -10.045 1.00 92.25 247 GLN A C 1
ATOM 1863 O O . GLN A 1 247 ? -5.358 3.510 -10.582 1.00 92.25 247 GLN A O 1
ATOM 1868 N N . HIS A 1 248 ? -5.627 1.441 -9.723 1.00 92.00 248 HIS A N 1
ATOM 1869 C CA . HIS A 1 248 ? -4.271 0.981 -9.982 1.00 92.00 248 HIS A CA 1
ATOM 1870 C C . HIS A 1 248 ? -4.178 -0.548 -9.908 1.00 92.00 248 HIS A C 1
ATOM 1872 O O . HIS A 1 248 ? -5.095 -1.228 -9.454 1.00 92.00 248 HIS A O 1
ATOM 1878 N N . ARG A 1 249 ? -3.030 -1.069 -10.349 1.00 90.38 249 ARG A N 1
ATOM 1879 C CA . ARG A 1 249 ? -2.560 -2.413 -10.003 1.00 90.38 249 ARG A CA 1
ATOM 1880 C C . ARG A 1 249 ? -1.578 -2.307 -8.848 1.00 90.38 249 ARG A C 1
ATOM 1882 O O . ARG A 1 249 ? -0.737 -1.398 -8.846 1.00 90.38 249 ARG A O 1
ATOM 1889 N N . ASP A 1 250 ? -1.589 -3.290 -7.963 1.00 87.44 250 ASP A N 1
ATOM 1890 C CA . ASP A 1 250 ? -0.518 -3.461 -6.992 1.00 87.44 250 ASP A CA 1
ATOM 1891 C C . ASP A 1 250 ? 0.743 -3.907 -7.716 1.00 87.44 250 ASP A C 1
ATOM 1893 O O . ASP A 1 250 ? 0.918 -5.060 -8.102 1.00 87.44 250 ASP A O 1
ATOM 1897 N N . ILE A 1 251 ? 1.652 -2.974 -7.950 1.00 75.44 251 ILE A N 1
ATOM 1898 C CA . ILE A 1 251 ? 2.952 -3.307 -8.510 1.00 75.44 251 ILE A CA 1
ATOM 1899 C C . ILE A 1 251 ? 3.900 -3.460 -7.324 1.00 75.44 251 ILE A C 1
ATOM 1901 O O . ILE A 1 251 ? 4.367 -2.485 -6.745 1.00 75.44 251 ILE A O 1
ATOM 1905 N N . TYR A 1 252 ? 4.187 -4.698 -6.938 1.00 65.06 252 TYR A N 1
ATOM 1906 C CA . TYR A 1 252 ? 5.188 -4.979 -5.917 1.00 65.06 252 TYR A CA 1
ATOM 1907 C C . TYR A 1 252 ? 6.388 -5.671 -6.559 1.00 65.06 252 TYR A C 1
ATOM 1909 O O . TYR A 1 252 ? 6.309 -6.790 -7.064 1.00 65.06 252 TYR A O 1
ATOM 1917 N N . GLY A 1 253 ? 7.515 -4.965 -6.610 1.00 58.28 253 GLY A N 1
ATOM 1918 C CA . GLY A 1 253 ? 8.732 -5.470 -7.235 1.00 58.28 253 GLY A CA 1
ATOM 1919 C C . GLY A 1 253 ? 9.931 -4.562 -7.001 1.00 58.28 253 GLY A C 1
ATOM 1920 O O . GLY A 1 253 ? 9.813 -3.466 -6.455 1.00 58.28 253 GLY A O 1
ATOM 1921 N N . ALA A 1 254 ? 11.110 -4.995 -7.454 1.00 50.53 254 ALA A N 1
ATOM 1922 C CA . ALA A 1 254 ? 12.388 -4.317 -7.200 1.00 50.53 254 ALA A CA 1
ATOM 1923 C C . ALA A 1 254 ? 12.444 -2.837 -7.651 1.00 50.53 254 ALA A C 1
ATOM 1925 O O . ALA A 1 254 ? 13.294 -2.077 -7.177 1.00 50.53 254 ALA A O 1
ATOM 1926 N N . GLY A 1 255 ? 11.552 -2.425 -8.562 1.00 51.56 255 GLY A N 1
ATOM 1927 C CA . GLY A 1 255 ? 11.392 -1.039 -9.013 1.00 51.56 255 GLY A CA 1
ATOM 1928 C C . GLY A 1 255 ? 10.627 -0.123 -8.046 1.00 51.56 255 GLY A C 1
ATOM 1929 O O . GLY A 1 255 ? 10.715 1.095 -8.189 1.00 51.56 255 GLY A O 1
ATOM 1930 N N . GLN A 1 256 ? 9.930 -0.684 -7.054 1.00 53.81 256 GLN A N 1
ATOM 1931 C CA . GLN A 1 256 ? 8.959 -0.002 -6.196 1.00 53.81 256 GLN A CA 1
ATOM 1932 C C . GLN A 1 256 ? 9.338 -0.130 -4.717 1.00 53.81 256 GLN A C 1
ATOM 1934 O O . GLN A 1 256 ? 8.563 -0.563 -3.871 1.00 53.81 256 GLN A O 1
ATOM 1939 N N . LYS A 1 257 ? 10.584 0.230 -4.393 1.00 54.56 257 LYS A N 1
ATOM 1940 C CA . LYS A 1 257 ? 11.043 0.274 -3.002 1.00 54.56 257 LYS A CA 1
ATOM 1941 C C . LYS A 1 257 ? 10.216 1.300 -2.222 1.00 54.56 257 LYS A C 1
ATOM 1943 O O . LYS A 1 257 ? 10.326 2.489 -2.514 1.00 54.56 257 LYS A O 1
ATOM 1948 N N . GLY A 1 258 ? 9.426 0.840 -1.244 1.00 47.19 258 GLY A N 1
ATOM 1949 C CA . GLY A 1 258 ? 8.549 1.675 -0.403 1.00 47.19 258 GLY A CA 1
ATOM 1950 C C . GLY A 1 258 ? 9.273 2.802 0.352 1.00 47.19 258 GLY A C 1
ATOM 1951 O O . GLY A 1 258 ? 8.660 3.804 0.707 1.00 47.19 258 GLY A O 1
ATOM 1952 N N . GLY A 1 259 ? 10.600 2.693 0.494 1.00 48.41 259 GLY A N 1
ATOM 1953 C CA . GLY A 1 259 ? 11.480 3.688 1.103 1.00 48.41 259 GLY A CA 1
ATOM 1954 C C . GLY A 1 259 ? 12.960 3.280 1.055 1.00 48.41 259 GLY A C 1
ATOM 1955 O O . GLY A 1 259 ? 13.281 2.170 0.620 1.00 48.41 259 GLY A O 1
ATOM 1956 N N . ILE A 1 260 ? 13.857 4.173 1.506 1.00 40.88 260 ILE A N 1
ATOM 1957 C CA . ILE A 1 260 ? 15.345 4.034 1.532 1.00 40.88 260 ILE A CA 1
ATOM 1958 C C . ILE A 1 260 ? 15.775 2.691 2.099 1.00 40.88 260 ILE A C 1
ATOM 1960 O O . ILE A 1 260 ? 16.642 2.007 1.557 1.00 40.88 260 ILE A O 1
ATOM 1964 N N . ASN A 1 261 ? 15.134 2.368 3.217 1.00 49.50 261 ASN A N 1
ATOM 1965 C CA . ASN A 1 261 ? 15.487 1.287 4.107 1.00 49.50 261 ASN A CA 1
ATOM 1966 C C . ASN A 1 261 ? 14.361 0.258 4.141 1.00 49.50 261 ASN A C 1
ATOM 1968 O O . ASN A 1 261 ? 14.264 -0.458 5.126 1.00 49.50 261 ASN A O 1
ATOM 1972 N N . CYS A 1 262 ? 13.491 0.186 3.117 1.00 56.00 262 CYS A N 1
ATOM 1973 C CA . CYS A 1 262 ? 12.535 -0.921 2.998 1.00 56.00 262 CYS A CA 1
ATOM 1974 C C . CYS A 1 262 ? 13.352 -2.214 2.929 1.00 56.00 262 CYS A C 1
ATOM 1976 O O . CYS A 1 262 ? 13.938 -2.538 1.895 1.00 56.00 262 CYS A O 1
ATOM 1978 N N . THR A 1 263 ? 13.417 -2.914 4.058 1.00 53.19 263 THR A N 1
ATOM 1979 C CA . THR A 1 263 ? 14.013 -4.249 4.223 1.00 53.19 263 THR A CA 1
ATOM 1980 C C . THR A 1 263 ? 13.094 -5.344 3.697 1.00 53.19 263 THR A C 1
ATOM 1982 O O . THR A 1 263 ? 13.382 -6.530 3.826 1.00 53.19 263 THR A O 1
ATOM 1985 N N . CYS A 1 264 ? 11.978 -4.928 3.115 1.00 59.81 264 CYS A N 1
ATOM 1986 C CA . CYS A 1 264 ? 10.996 -5.747 2.461 1.00 59.81 264 CYS A CA 1
ATOM 1987 C C . CYS A 1 264 ? 11.701 -6.647 1.437 1.00 59.81 264 CYS A C 1
ATOM 1989 O O . CYS A 1 264 ? 12.466 -6.167 0.592 1.00 59.81 264 CYS A O 1
ATOM 1991 N N . SER A 1 265 ? 11.504 -7.961 1.550 1.00 53.59 265 SER A N 1
ATOM 1992 C CA . SER A 1 265 ? 12.044 -8.898 0.570 1.00 53.59 265 SER A CA 1
ATOM 1993 C C . SER A 1 265 ? 11.294 -8.647 -0.733 1.00 53.59 265 SER A C 1
ATOM 1995 O O . SER A 1 265 ? 10.112 -8.959 -0.822 1.00 53.59 265 SER A O 1
ATOM 1997 N N . PHE A 1 266 ? 11.941 -8.026 -1.726 1.00 61.72 266 PHE A N 1
ATOM 1998 C CA . PHE A 1 266 ? 11.343 -7.739 -3.039 1.00 61.72 266 PHE A CA 1
ATOM 1999 C C . PHE A 1 266 ? 11.241 -9.017 -3.883 1.00 61.72 266 PHE A C 1
ATOM 2001 O O . PHE A 1 266 ? 11.757 -9.087 -5.001 1.00 61.72 266 PHE A O 1
ATOM 2008 N N . MET A 1 267 ? 10.619 -10.041 -3.305 1.00 66.19 267 MET A N 1
ATOM 2009 C CA . MET A 1 267 ? 10.158 -11.227 -4.003 1.00 66.19 267 MET A CA 1
ATOM 2010 C C . MET A 1 267 ? 8.974 -10.833 -4.885 1.00 66.19 267 MET A C 1
ATOM 2012 O O . MET A 1 267 ? 8.346 -9.788 -4.690 1.00 66.19 267 MET A O 1
ATOM 2016 N N . LYS A 1 268 ? 8.703 -11.648 -5.902 1.00 72.75 268 LYS A N 1
ATOM 2017 C CA . LYS A 1 268 ? 7.504 -11.479 -6.718 1.00 72.75 268 LYS A CA 1
ATOM 2018 C C . LYS A 1 268 ? 6.298 -11.663 -5.795 1.00 72.75 268 LYS A C 1
ATOM 2020 O O . LYS A 1 268 ? 6.120 -12.759 -5.278 1.00 72.75 268 LYS A O 1
ATOM 2025 N N . CYS A 1 269 ? 5.525 -10.599 -5.592 1.00 78.81 269 CYS A N 1
ATOM 2026 C CA . CYS A 1 269 ? 4.300 -10.662 -4.804 1.00 78.81 269 CYS A CA 1
ATOM 2027 C C . CYS A 1 269 ? 3.328 -11.650 -5.452 1.00 78.81 269 CYS A C 1
ATOM 2029 O O . CYS A 1 269 ? 3.152 -11.658 -6.677 1.00 78.81 269 CYS A O 1
ATOM 2031 N N . THR A 1 270 ? 2.782 -12.524 -4.619 1.00 87.31 270 THR A N 1
ATOM 2032 C CA . THR A 1 270 ? 1.908 -13.632 -5.014 1.00 87.31 270 THR A CA 1
ATOM 2033 C C . THR A 1 270 ? 0.437 -13.285 -4.820 1.00 87.31 270 THR A C 1
ATOM 2035 O O . THR A 1 270 ? -0.401 -13.779 -5.576 1.00 87.31 270 THR A O 1
ATOM 2038 N N . GLY A 1 271 ? 0.142 -12.359 -3.907 1.00 92.31 271 GLY A N 1
ATOM 2039 C CA . GLY A 1 271 ? -1.181 -11.793 -3.686 1.00 92.31 271 GLY A CA 1
ATOM 2040 C C . GLY A 1 271 ? -1.165 -10.652 -2.675 1.00 92.31 271 GLY A C 1
ATOM 2041 O O . GLY A 1 271 ? -0.141 -10.334 -2.070 1.00 92.31 271 GLY A O 1
ATOM 2042 N N . THR A 1 272 ? -2.323 -10.043 -2.488 1.00 94.56 272 THR A N 1
ATOM 2043 C CA . THR A 1 272 ? -2.541 -8.962 -1.534 1.00 94.56 272 THR A CA 1
ATOM 2044 C C . THR A 1 272 ? -3.784 -9.279 -0.711 1.00 94.56 272 THR A C 1
ATOM 2046 O O . THR A 1 272 ? -4.801 -9.703 -1.260 1.00 94.56 272 THR A O 1
ATOM 2049 N N . VAL A 1 273 ? -3.714 -9.024 0.597 1.00 96.81 273 VAL A N 1
ATOM 2050 C CA . VAL A 1 273 ? -4.860 -9.057 1.512 1.00 96.81 273 VAL A CA 1
ATOM 2051 C C . VAL A 1 273 ? -5.078 -7.659 2.081 1.00 96.81 273 VAL A C 1
ATOM 2053 O O . VAL A 1 273 ? -4.192 -7.072 2.700 1.00 96.81 273 VAL A O 1
ATOM 2056 N N . CYS A 1 274 ? -6.268 -7.110 1.885 1.00 97.25 274 CYS A N 1
ATOM 2057 C CA . CYS A 1 274 ? -6.673 -5.794 2.359 1.00 97.25 274 CYS A CA 1
ATOM 2058 C C . CYS A 1 274 ? -7.705 -5.953 3.475 1.00 97.25 274 CYS A C 1
ATOM 2060 O O . CYS A 1 274 ? -8.840 -6.309 3.191 1.00 97.25 274 CYS A O 1
ATOM 2062 N N . TYR A 1 275 ? -7.362 -5.639 4.722 1.00 98.06 275 TYR A N 1
ATOM 2063 C CA . TYR A 1 275 ? -8.320 -5.585 5.832 1.00 98.06 275 TYR A CA 1
ATOM 2064 C C . TYR A 1 275 ? -8.921 -4.192 5.957 1.00 98.06 275 TYR A C 1
ATOM 2066 O O . TYR A 1 275 ? -8.184 -3.219 6.121 1.00 98.06 275 TYR A O 1
ATOM 2074 N N . SER A 1 276 ? -10.244 -4.086 5.936 1.00 96.56 276 SER A N 1
ATOM 2075 C CA . SER A 1 276 ? -10.973 -2.825 6.083 1.00 96.56 276 SER A CA 1
ATOM 2076 C C . SER A 1 276 ? -11.412 -2.602 7.529 1.00 96.56 276 SER A C 1
ATOM 2078 O O . SER A 1 276 ? -11.945 -3.496 8.181 1.00 96.56 276 SER A O 1
ATOM 2080 N N . ILE A 1 277 ? -11.184 -1.393 8.048 1.00 95.81 277 ILE A N 1
ATOM 2081 C CA . ILE A 1 277 ? -11.491 -1.015 9.429 1.00 95.81 277 ILE A CA 1
ATOM 2082 C C . ILE A 1 277 ? -12.079 0.410 9.453 1.00 95.81 277 ILE A C 1
ATOM 2084 O O . ILE A 1 277 ? -11.461 1.378 9.006 1.00 95.81 277 ILE A O 1
ATOM 2088 N N . GLY A 1 278 ? -13.273 0.581 10.018 1.00 94.88 278 GLY A N 1
ATOM 2089 C CA . GLY A 1 278 ? -13.994 1.857 10.052 1.00 94.88 278 GLY A CA 1
ATOM 2090 C C . GLY A 1 278 ? -15.104 1.942 8.998 1.00 94.88 278 GLY A C 1
ATOM 2091 O O . GLY A 1 278 ? -15.793 0.967 8.744 1.00 94.88 278 GLY A O 1
ATOM 2092 N N . SER A 1 279 ? -15.361 3.117 8.412 1.00 92.56 279 SER A N 1
ATOM 2093 C CA . SER A 1 279 ? -16.514 3.292 7.501 1.00 92.56 279 SER A CA 1
ATOM 2094 C C . SER A 1 279 ? -16.425 2.384 6.290 1.00 92.56 279 SER A C 1
ATOM 2096 O O . SER A 1 279 ? -15.382 2.340 5.654 1.00 92.56 279 SER A O 1
ATOM 2098 N N . SER A 1 280 ? -17.532 1.764 5.898 1.00 91.62 280 SER A N 1
ATOM 2099 C CA . SER A 1 280 ? -17.537 0.947 4.689 1.00 91.62 280 SER A CA 1
ATOM 2100 C C . SER A 1 280 ? -17.298 1.797 3.447 1.00 91.62 280 SER A C 1
ATOM 2102 O O . SER A 1 280 ? -17.790 2.930 3.356 1.00 91.62 280 SER A O 1
ATOM 2104 N N . ARG A 1 281 ? -16.568 1.237 2.480 1.00 90.56 281 ARG A N 1
ATOM 2105 C CA . ARG A 1 281 ? -16.314 1.850 1.170 1.00 90.56 281 ARG A CA 1
ATOM 2106 C C . ARG A 1 281 ? -16.460 0.840 0.053 1.00 90.56 281 ARG A C 1
ATOM 2108 O O . ARG A 1 281 ? -16.337 -0.356 0.270 1.00 90.56 281 ARG A O 1
ATOM 2115 N N . GLN A 1 282 ? -16.742 1.348 -1.134 1.00 91.62 282 GLN A N 1
ATOM 2116 C CA . GLN A 1 282 ? -16.973 0.555 -2.323 1.00 91.62 282 GLN A CA 1
ATOM 2117 C C . GLN A 1 282 ? -15.703 0.609 -3.131 1.00 91.62 282 GLN A C 1
ATOM 2119 O O . GLN A 1 282 ? -15.195 1.681 -3.481 1.00 91.62 282 GLN A O 1
ATOM 2124 N N . ILE A 1 283 ? -15.195 -0.581 -3.372 1.00 93.88 283 ILE A N 1
ATOM 2125 C CA . ILE A 1 283 ? -14.044 -0.827 -4.199 1.00 93.88 283 ILE A CA 1
ATOM 2126 C C . ILE A 1 283 ? -14.568 -1.025 -5.607 1.00 93.88 283 ILE A C 1
ATOM 2128 O O . ILE A 1 283 ? -15.391 -1.905 -5.855 1.00 93.88 283 ILE A O 1
ATOM 2132 N N . LEU A 1 284 ? -14.094 -0.196 -6.526 1.00 95.19 284 LEU A N 1
ATOM 2133 C CA . LEU A 1 284 ? -14.233 -0.466 -7.943 1.00 95.19 284 LEU A CA 1
ATOM 2134 C C . LEU A 1 284 ? -13.111 -1.430 -8.332 1.00 95.19 284 LEU A C 1
ATOM 2136 O O . LEU A 1 284 ? -11.938 -1.140 -8.107 1.00 95.19 284 LEU A O 1
ATOM 2140 N N . CYS A 1 285 ? -13.483 -2.559 -8.911 1.00 95.56 285 CYS A N 1
ATOM 2141 C CA . CYS A 1 285 ? -12.606 -3.490 -9.597 1.00 95.56 285 CYS A CA 1
ATOM 2142 C C . CYS A 1 285 ? -12.903 -3.397 -11.093 1.00 95.56 285 CYS A C 1
ATOM 2144 O O . CYS A 1 285 ? -14.065 -3.499 -11.483 1.00 95.56 285 CYS A O 1
ATOM 2146 N N . GLU A 1 286 ? -11.887 -3.199 -11.922 1.00 95.00 286 GLU A N 1
ATOM 2147 C CA . GLU A 1 286 ? -12.064 -2.994 -13.361 1.00 95.00 286 GLU A CA 1
ATOM 2148 C C . GLU A 1 286 ? -11.153 -3.931 -14.146 1.00 95.00 286 GLU A C 1
ATOM 2150 O O . GLU A 1 286 ? -9.944 -3.968 -13.919 1.00 95.00 286 GLU A O 1
ATOM 2155 N N . THR A 1 287 ? -11.736 -4.703 -15.060 1.00 94.44 287 THR A N 1
ATOM 2156 C CA . THR A 1 287 ? -10.986 -5.532 -16.001 1.00 94.44 287 THR A CA 1
ATOM 2157 C C . THR A 1 287 ? -10.365 -4.633 -17.051 1.00 94.44 287 THR A C 1
ATOM 2159 O O . THR A 1 287 ? -11.077 -3.960 -17.794 1.00 94.44 287 THR A O 1
ATOM 2162 N N . ILE A 1 288 ? -9.039 -4.642 -17.136 1.00 91.31 288 ILE A N 1
ATOM 2163 C CA . ILE A 1 288 ? -8.320 -3.889 -18.161 1.00 91.31 288 ILE A CA 1
ATOM 2164 C C . ILE A 1 288 ? -7.961 -4.798 -19.333 1.00 91.31 288 ILE A C 1
ATOM 2166 O O . ILE A 1 288 ? -7.898 -6.018 -19.204 1.00 91.31 288 ILE A O 1
ATOM 2170 N N . THR A 1 289 ? -7.660 -4.196 -20.471 1.00 89.00 289 THR A N 1
ATOM 2171 C CA . THR A 1 289 ? -7.326 -4.885 -21.729 1.00 89.00 289 THR A CA 1
ATOM 2172 C C . THR A 1 289 ? -6.019 -4.355 -22.327 1.00 89.00 289 THR A C 1
ATOM 2174 O O . THR A 1 289 ? -5.796 -4.378 -23.534 1.00 89.00 289 THR A O 1
ATOM 2177 N N . ASP A 1 290 ? -5.144 -3.814 -21.475 1.00 90.44 290 ASP A N 1
ATOM 2178 C CA . ASP A 1 290 ? -3.837 -3.323 -21.903 1.00 90.44 290 ASP A CA 1
ATOM 2179 C C . ASP A 1 290 ? -2.852 -4.472 -22.185 1.00 90.44 290 ASP A C 1
ATOM 2181 O O . ASP A 1 290 ? -3.128 -5.640 -21.932 1.00 90.44 290 ASP A O 1
ATOM 2185 N N . SER A 1 291 ? -1.642 -4.127 -22.634 1.00 88.94 291 SER A N 1
ATOM 2186 C CA . SER A 1 291 ? -0.569 -5.089 -22.955 1.00 88.94 291 SER A CA 1
ATOM 2187 C C . SER A 1 291 ? -0.163 -6.073 -21.842 1.00 88.94 291 SER A C 1
ATOM 2189 O O . SER A 1 291 ? 0.606 -6.996 -22.106 1.00 88.94 291 SER A O 1
ATOM 2191 N N . ARG A 1 292 ? -0.591 -5.863 -20.590 1.00 85.62 292 ARG A N 1
ATOM 2192 C CA . ARG A 1 292 ? -0.328 -6.785 -19.472 1.00 85.62 292 ARG A CA 1
ATOM 2193 C C . ARG A 1 292 ? -1.510 -7.700 -19.175 1.00 85.62 292 ARG A C 1
ATOM 2195 O O . ARG A 1 292 ? -1.318 -8.682 -18.459 1.00 85.62 292 ARG A O 1
ATOM 2202 N N . SER A 1 293 ? -2.696 -7.347 -19.659 1.00 89.38 293 SER A N 1
ATOM 2203 C CA . SER A 1 293 ? -3.897 -8.144 -19.492 1.00 89.38 293 SER A CA 1
ATOM 2204 C C . SER A 1 293 ? -3.923 -9.309 -20.475 1.00 89.38 293 SER A C 1
ATOM 2206 O O . SER A 1 293 ? -3.424 -9.215 -21.594 1.00 89.38 293 SER A O 1
ATOM 2208 N N . LYS A 1 294 ? -4.526 -10.414 -20.049 1.00 91.25 294 LYS A N 1
ATOM 2209 C CA . LYS A 1 294 ? -4.866 -11.559 -20.896 1.00 91.25 294 LYS A CA 1
ATOM 2210 C C . LYS A 1 294 ? -6.225 -11.402 -21.578 1.00 91.25 294 LYS A C 1
ATOM 2212 O O . LYS A 1 294 ? -6.555 -12.221 -22.428 1.00 91.25 294 LYS A O 1
ATOM 2217 N N . TYR A 1 295 ? -7.019 -10.408 -21.182 1.00 90.88 295 TYR A N 1
ATOM 2218 C CA . TYR A 1 295 ? -8.310 -10.140 -21.806 1.00 90.88 295 TYR A CA 1
ATOM 2219 C C . TYR A 1 295 ? -8.122 -9.338 -23.089 1.00 90.88 295 TYR A C 1
ATOM 2221 O O . TYR A 1 295 ? -7.475 -8.290 -23.093 1.00 90.88 295 TYR A O 1
ATOM 2229 N N . GLU A 1 296 ? -8.730 -9.830 -24.162 1.00 90.38 296 GLU A N 1
ATOM 2230 C CA . GLU A 1 296 ? -8.810 -9.128 -25.439 1.00 90.38 296 GLU A CA 1
ATOM 2231 C C . GLU A 1 296 ? -9.902 -8.049 -25.393 1.00 90.38 296 GLU A C 1
ATOM 2233 O O . GLU A 1 296 ? -10.904 -8.178 -24.680 1.00 90.38 296 GLU A O 1
ATOM 2238 N N . THR A 1 297 ? -9.709 -6.968 -26.153 1.00 91.75 297 THR A N 1
ATOM 2239 C CA . THR A 1 297 ? -10.750 -5.952 -26.340 1.00 91.75 297 THR A CA 1
ATOM 2240 C C . THR A 1 297 ? -11.846 -6.482 -27.264 1.00 91.75 297 THR A C 1
ATOM 2242 O O . THR A 1 297 ? -11.571 -7.214 -28.209 1.00 91.75 297 THR A O 1
ATOM 2245 N N . CYS A 1 298 ? -13.097 -6.066 -27.050 1.00 92.44 298 CYS A N 1
ATOM 2246 C CA . CYS A 1 298 ? -14.188 -6.325 -28.002 1.00 92.44 298 CYS A CA 1
ATOM 2247 C C . CYS A 1 298 ? -14.280 -5.277 -29.132 1.00 92.44 298 CYS A C 1
ATOM 2249 O O . CYS A 1 298 ? -15.260 -5.258 -29.870 1.00 92.44 298 CYS A O 1
ATOM 2251 N N . GLY A 1 299 ? -13.299 -4.376 -29.236 1.00 92.56 299 GLY A N 1
ATOM 2252 C CA . GLY A 1 299 ? -13.289 -3.235 -30.154 1.00 92.56 299 GLY A CA 1
ATOM 2253 C C . GLY A 1 299 ? -12.640 -1.996 -29.531 1.00 92.56 299 GLY A C 1
ATOM 2254 O O . GLY A 1 299 ? -12.132 -2.051 -28.409 1.00 92.56 299 GLY A O 1
ATOM 2255 N N . GLU A 1 300 ? -12.663 -0.876 -30.256 1.00 92.25 300 GLU A N 1
ATOM 2256 C CA . GLU A 1 300 ? -12.123 0.412 -29.784 1.00 92.25 300 GLU A CA 1
ATOM 2257 C C . GLU A 1 300 ? -12.928 0.988 -28.605 1.00 92.25 300 GLU A C 1
ATOM 2259 O O . GLU A 1 300 ? -12.353 1.587 -27.701 1.00 92.25 300 GLU A O 1
ATOM 2264 N N . GLU A 1 301 ? -14.232 0.702 -28.551 1.00 92.06 301 GLU A N 1
ATOM 2265 C CA . GLU A 1 301 ? -15.160 1.132 -27.491 1.00 92.06 301 GLU A CA 1
ATOM 2266 C C . GLU A 1 301 ? -15.159 0.203 -26.259 1.00 92.06 301 GLU A C 1
ATOM 2268 O O . GLU A 1 301 ? -16.083 0.212 -25.447 1.00 92.06 301 GLU A O 1
ATOM 2273 N N . CYS A 1 302 ? -14.156 -0.669 -26.115 1.00 92.06 302 CYS A N 1
ATOM 2274 C CA . CYS A 1 302 ? -14.100 -1.619 -25.007 1.00 92.06 302 CYS A CA 1
ATOM 2275 C C . CYS A 1 302 ? -13.845 -0.895 -23.674 1.00 92.06 302 CYS A C 1
ATOM 2277 O O . CYS A 1 302 ? -12.709 -0.544 -23.355 1.00 92.06 302 CYS A O 1
ATOM 2279 N N . THR A 1 303 ? -14.894 -0.728 -22.866 1.00 91.31 303 THR A N 1
ATOM 2280 C CA . THR A 1 303 ? -14.830 -0.048 -21.560 1.00 91.31 303 THR A CA 1
ATOM 2281 C C . THR A 1 303 ? -14.383 -0.949 -20.408 1.00 91.31 303 THR A C 1
ATOM 2283 O O . THR A 1 303 ? -14.096 -0.442 -19.325 1.00 91.31 303 THR A O 1
ATOM 2286 N N . GLY A 1 304 ? -14.293 -2.264 -20.642 1.00 92.50 304 GLY A N 1
ATOM 2287 C CA . GLY A 1 304 ? -13.950 -3.255 -19.622 1.00 92.50 304 GLY A CA 1
ATOM 2288 C C . GLY A 1 304 ? -15.099 -3.530 -18.646 1.00 92.50 304 GLY A C 1
ATOM 2289 O O . GLY A 1 304 ? -16.000 -2.716 -18.451 1.00 92.50 304 GLY A O 1
ATOM 2290 N N . ARG A 1 305 ? -15.085 -4.708 -18.012 1.00 93.81 305 ARG A N 1
ATOM 2291 C CA . ARG A 1 305 ? -16.064 -5.057 -16.973 1.00 93.81 305 ARG A CA 1
ATOM 2292 C C . ARG A 1 305 ? -15.719 -4.342 -15.672 1.00 93.81 305 ARG A C 1
ATOM 2294 O O . ARG A 1 305 ? -14.578 -4.397 -15.215 1.00 93.81 305 ARG A O 1
ATOM 2301 N N . LYS A 1 306 ? -16.722 -3.751 -15.028 1.00 94.81 306 LYS A N 1
ATOM 2302 C CA . LYS A 1 306 ? -16.594 -3.082 -13.730 1.00 94.81 306 LYS A CA 1
ATOM 2303 C C . LYS A 1 306 ? -17.379 -3.835 -12.668 1.00 94.81 306 LYS A C 1
ATOM 2305 O O . LYS A 1 306 ? -18.480 -4.334 -12.893 1.00 94.81 306 LYS A O 1
ATOM 2310 N N . THR A 1 307 ? -16.808 -3.947 -11.482 1.00 93.94 307 THR A N 1
ATOM 2311 C CA . THR A 1 307 ? -17.463 -4.544 -10.320 1.00 93.94 307 THR A CA 1
ATOM 2312 C C . THR A 1 307 ? -17.252 -3.656 -9.122 1.00 93.94 307 THR A C 1
ATOM 2314 O O . THR A 1 307 ? -16.129 -3.309 -8.779 1.00 93.94 307 THR A O 1
ATOM 2317 N N . TYR A 1 308 ? -18.347 -3.295 -8.483 1.00 93.88 308 TYR A N 1
ATOM 2318 C CA . TYR A 1 308 ? -18.382 -2.421 -7.335 1.00 93.88 308 TYR A CA 1
ATOM 2319 C C . TYR A 1 308 ? -18.698 -3.281 -6.118 1.00 93.88 308 TYR A C 1
ATOM 2321 O O . TYR A 1 308 ? -19.809 -3.792 -6.015 1.00 93.88 308 TYR A O 1
ATOM 2329 N N . LYS A 1 309 ? -17.728 -3.457 -5.220 1.00 93.25 309 LYS A N 1
ATOM 2330 C CA . LYS A 1 309 ? -17.854 -4.318 -4.035 1.00 93.25 309 LYS A CA 1
ATOM 2331 C C . LYS A 1 309 ? -17.781 -3.495 -2.768 1.00 93.25 309 LYS A C 1
ATOM 2333 O O . LYS A 1 309 ? -16.859 -2.691 -2.626 1.00 93.25 309 LYS A O 1
ATOM 2338 N N . TRP A 1 310 ? -18.707 -3.690 -1.841 1.00 93.06 310 TRP A N 1
ATOM 2339 C CA . TRP A 1 310 ? -18.571 -3.105 -0.516 1.00 93.06 310 TRP A CA 1
ATOM 2340 C C . TRP A 1 310 ? -17.515 -3.836 0.308 1.00 93.06 310 TRP A C 1
ATOM 2342 O O . TRP A 1 310 ? -17.455 -5.057 0.364 1.00 93.06 310 TRP A O 1
ATOM 2352 N N . MET A 1 311 ? -16.666 -3.054 0.963 1.00 93.56 311 MET A N 1
ATOM 2353 C CA . MET A 1 311 ? -15.799 -3.505 2.036 1.00 93.56 311 MET A CA 1
ATOM 2354 C C . MET A 1 311 ? -16.258 -2.842 3.323 1.00 93.56 311 MET A C 1
ATOM 2356 O O . MET A 1 311 ? -16.115 -1.625 3.492 1.00 93.56 311 MET A O 1
ATOM 2360 N N . HIS A 1 312 ? -16.820 -3.640 4.224 1.00 94.44 312 HIS A N 1
ATOM 2361 C CA . HIS A 1 312 ? -17.288 -3.175 5.520 1.00 94.44 312 HIS A CA 1
ATOM 2362 C C . HIS A 1 312 ? -16.150 -3.104 6.538 1.00 94.44 312 HIS A C 1
ATOM 2364 O O . HIS A 1 312 ? -15.013 -3.501 6.268 1.00 94.44 312 HIS A O 1
ATOM 2370 N N . SER A 1 313 ? -16.433 -2.520 7.702 1.00 95.62 313 SER A N 1
ATOM 2371 C CA . SER A 1 313 ? -15.522 -2.650 8.837 1.00 95.62 313 SER A CA 1
ATOM 2372 C C . SER A 1 313 ? -15.449 -4.124 9.217 1.00 95.62 313 SER A C 1
ATOM 2374 O O . SER A 1 313 ? -16.487 -4.760 9.358 1.00 95.62 313 SER A O 1
ATOM 2376 N N . GLY A 1 314 ? -14.245 -4.662 9.348 1.00 96.38 314 GLY A N 1
ATOM 2377 C CA . GLY A 1 3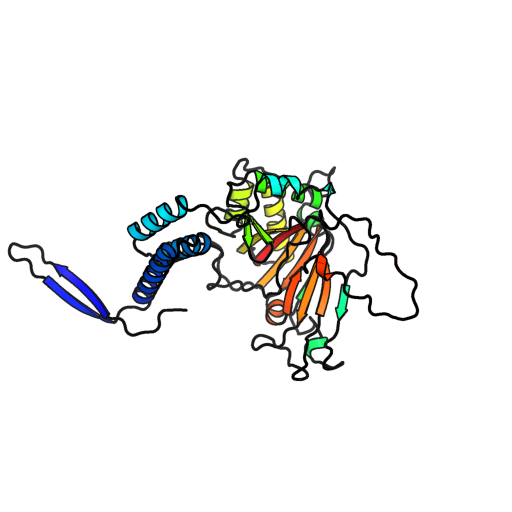14 ? -14.025 -6.056 9.708 1.00 96.38 314 GLY A CA 1
ATOM 2378 C C . GLY A 1 314 ? -13.838 -7.015 8.529 1.00 96.38 314 GLY A C 1
ATOM 2379 O O . GLY A 1 314 ? -13.342 -8.119 8.740 1.00 96.38 314 GLY A O 1
ATOM 2380 N N . SER A 1 315 ? -14.156 -6.598 7.300 1.00 97.12 315 SER A N 1
ATOM 2381 C CA . SER A 1 315 ? -13.962 -7.418 6.098 1.00 97.12 315 SER A CA 1
ATOM 2382 C C . SER A 1 315 ? -12.497 -7.468 5.651 1.00 97.12 315 SER A C 1
ATOM 2384 O O . SER A 1 315 ? -11.737 -6.516 5.865 1.00 97.12 315 SER A O 1
ATOM 2386 N N . ALA A 1 316 ? -12.126 -8.524 4.929 1.00 97.44 316 ALA A N 1
ATOM 2387 C CA . ALA A 1 316 ? -10.902 -8.591 4.139 1.00 97.44 316 ALA A CA 1
ATOM 2388 C C . ALA A 1 316 ? -11.214 -8.756 2.646 1.00 97.44 316 ALA A C 1
ATOM 2390 O O . ALA A 1 316 ? -12.175 -9.419 2.280 1.00 97.44 316 ALA A O 1
ATOM 2391 N N . MET A 1 317 ? -10.402 -8.163 1.775 1.00 96.56 317 MET A N 1
ATOM 2392 C CA . MET A 1 317 ? -10.391 -8.453 0.341 1.00 96.56 317 MET A CA 1
ATOM 2393 C C . MET A 1 317 ? -9.061 -9.108 0.006 1.00 96.56 317 MET A C 1
ATOM 2395 O O . MET A 1 317 ? -8.015 -8.502 0.233 1.00 96.56 317 MET A O 1
ATOM 2399 N N . HIS A 1 318 ? -9.098 -10.313 -0.544 1.00 95.75 318 HIS A N 1
ATOM 2400 C CA . HIS A 1 318 ? -7.917 -11.013 -1.025 1.00 95.75 318 HIS A CA 1
ATOM 2401 C C . HIS A 1 318 ? -7.946 -11.072 -2.547 1.00 95.75 318 HIS A C 1
ATOM 2403 O O . HIS A 1 318 ? -8.980 -11.367 -3.142 1.00 95.75 318 HIS A O 1
ATOM 2409 N N . PHE A 1 319 ? -6.816 -10.779 -3.186 1.00 95.00 319 PHE A N 1
ATOM 2410 C CA . PHE A 1 319 ? -6.635 -11.020 -4.611 1.00 95.00 319 PHE A CA 1
ATOM 2411 C C . PHE A 1 319 ? -5.211 -11.455 -4.932 1.00 95.00 319 PHE A C 1
ATOM 2413 O O . PHE A 1 319 ? -4.241 -10.976 -4.345 1.00 95.00 319 PHE A O 1
ATOM 2420 N N . ASN A 1 320 ? -5.073 -12.356 -5.900 1.00 93.81 320 ASN A N 1
ATOM 2421 C CA . ASN A 1 320 ? -3.780 -12.931 -6.253 1.00 93.81 320 ASN A CA 1
ATOM 2422 C C . ASN A 1 320 ? -3.100 -12.215 -7.436 1.00 93.81 320 ASN A C 1
ATOM 2424 O O . ASN A 1 320 ? -3.674 -11.360 -8.115 1.00 93.81 320 ASN A O 1
ATOM 2428 N N . ALA A 1 321 ? -1.838 -12.559 -7.697 1.00 90.69 321 ALA A N 1
ATOM 2429 C CA . ALA A 1 321 ? -1.049 -11.932 -8.755 1.00 90.69 321 ALA A CA 1
ATOM 2430 C C . ALA A 1 321 ? -1.643 -12.106 -10.171 1.00 90.69 321 ALA A C 1
ATOM 2432 O O . ALA A 1 321 ? -1.638 -11.126 -10.920 1.00 90.69 321 ALA A O 1
ATOM 2433 N N . PRO A 1 322 ? -2.159 -13.288 -1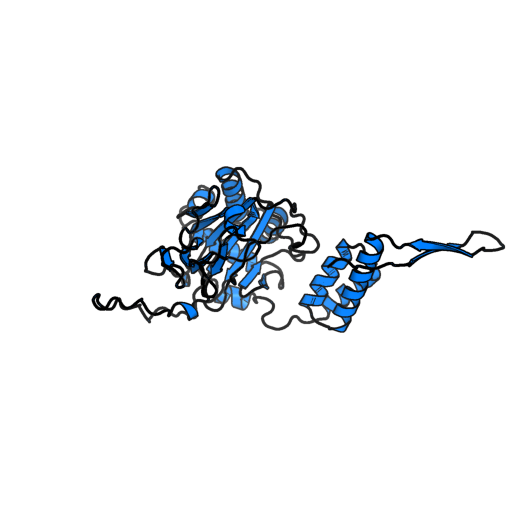0.581 1.00 92.50 322 PRO A N 1
ATOM 2434 C CA . PRO A 1 322 ? -2.900 -13.424 -11.836 1.00 92.50 322 PRO A CA 1
ATOM 2435 C C . PRO A 1 322 ? -4.062 -12.437 -11.962 1.00 92.50 322 PRO A C 1
ATOM 2437 O O . PRO A 1 322 ? -4.169 -11.777 -12.996 1.00 92.50 322 PRO A O 1
ATOM 2440 N N . TRP A 1 323 ? -4.870 -12.275 -10.911 1.00 94.50 323 TRP A N 1
ATOM 2441 C CA . TRP A 1 323 ? -5.967 -11.311 -10.913 1.00 94.50 323 TRP A CA 1
ATOM 2442 C C . TRP A 1 323 ? -5.444 -9.878 -11.076 1.00 94.50 323 TRP A C 1
ATOM 2444 O O . TRP A 1 323 ? -5.813 -9.172 -12.009 1.00 94.50 323 TRP A O 1
ATOM 2454 N N . ASN A 1 324 ? -4.476 -9.468 -10.260 1.00 92.94 324 ASN A N 1
ATOM 2455 C CA . ASN A 1 324 ? -3.936 -8.106 -10.288 1.00 92.94 324 ASN A CA 1
ATOM 2456 C C . ASN A 1 324 ? -3.187 -7.744 -11.593 1.00 92.94 324 ASN A C 1
ATOM 2458 O O . ASN A 1 324 ? -2.980 -6.570 -11.897 1.00 92.94 324 ASN A O 1
ATOM 2462 N N . ASN A 1 325 ? -2.782 -8.728 -12.404 1.00 91.12 325 ASN A N 1
ATOM 2463 C CA . ASN A 1 325 ? -2.262 -8.460 -13.749 1.00 91.12 325 ASN A CA 1
ATOM 2464 C C . ASN A 1 325 ? -3.363 -8.046 -14.731 1.00 91.12 325 ASN A C 1
ATOM 2466 O O . ASN A 1 325 ? -3.103 -7.251 -15.633 1.00 91.12 325 ASN A O 1
ATOM 2470 N N . ASN A 1 326 ? -4.581 -8.542 -14.544 1.00 93.56 326 ASN A N 1
ATOM 2471 C CA . ASN A 1 326 ? -5.679 -8.390 -15.495 1.00 93.56 326 ASN A CA 1
ATOM 2472 C C . ASN A 1 326 ? -6.735 -7.373 -15.045 1.00 93.56 326 ASN A C 1
ATOM 2474 O O . ASN A 1 326 ? -7.506 -6.879 -15.864 1.00 93.56 326 ASN A O 1
ATOM 2478 N N . HIS A 1 327 ? -6.727 -7.010 -13.763 1.00 94.69 327 HIS A N 1
ATOM 2479 C CA . HIS A 1 327 ? -7.698 -6.099 -13.166 1.00 94.69 327 HIS A CA 1
ATOM 2480 C C . HIS A 1 327 ? -7.003 -4.978 -12.387 1.00 94.69 327 HIS A C 1
ATOM 2482 O O . HIS A 1 327 ? -5.880 -5.138 -11.903 1.00 94.69 327 HIS A O 1
ATOM 2488 N N . THR A 1 328 ? -7.663 -3.830 -12.267 1.00 94.62 328 THR A N 1
ATOM 2489 C CA . THR A 1 328 ? -7.293 -2.754 -11.339 1.00 94.62 328 THR A CA 1
ATOM 2490 C C . THR A 1 328 ? -8.277 -2.680 -10.185 1.00 94.62 328 THR A C 1
ATOM 2492 O O . THR A 1 328 ? -9.409 -3.154 -10.287 1.00 94.62 328 THR A O 1
ATOM 2495 N N . HIS A 1 329 ? -7.852 -2.059 -9.088 1.00 95.06 329 HIS A N 1
ATOM 2496 C CA . HIS A 1 329 ? -8.722 -1.754 -7.963 1.00 95.06 329 HIS A CA 1
ATOM 2497 C C . HIS A 1 329 ? -8.465 -0.353 -7.385 1.00 95.06 329 HIS A C 1
ATOM 2499 O O . HIS A 1 329 ? -7.392 0.243 -7.548 1.00 95.06 329 HIS A O 1
ATOM 2505 N N . GLY A 1 330 ? -9.465 0.179 -6.685 1.00 93.50 330 GLY A N 1
ATOM 2506 C CA . GLY A 1 330 ? -9.418 1.471 -6.001 1.00 93.50 330 GLY A CA 1
ATOM 2507 C C . GLY A 1 330 ? -10.745 1.790 -5.311 1.00 93.50 330 GLY A C 1
ATOM 2508 O O . GLY A 1 330 ? -11.782 1.267 -5.716 1.00 93.50 330 GLY A O 1
ATOM 2509 N N . ASP A 1 331 ? -10.740 2.636 -4.277 1.00 88.94 331 ASP A N 1
ATOM 2510 C CA . ASP A 1 331 ? -11.982 3.152 -3.688 1.00 88.94 331 ASP A CA 1
ATOM 2511 C C . ASP A 1 331 ? -12.375 4.479 -4.339 1.00 88.94 331 ASP A C 1
ATOM 2513 O O . ASP A 1 331 ? -11.553 5.362 -4.615 1.00 88.94 331 ASP A O 1
ATOM 2517 N N . LEU A 1 332 ? -13.669 4.615 -4.598 1.00 79.31 332 LEU A N 1
ATOM 2518 C CA . LEU A 1 332 ? -14.225 5.814 -5.206 1.00 79.31 332 LEU A CA 1
ATOM 2519 C C . LEU A 1 332 ? -14.320 6.932 -4.165 1.00 79.31 332 LEU A C 1
ATOM 2521 O O . LEU A 1 332 ? -14.758 6.707 -3.031 1.00 79.31 332 LEU A O 1
ATOM 2525 N N . ASP A 1 333 ? -13.972 8.159 -4.566 1.00 72.00 333 ASP A N 1
ATOM 2526 C CA . ASP A 1 333 ? -14.271 9.351 -3.764 1.00 72.00 333 ASP A CA 1
ATOM 2527 C C . ASP A 1 333 ? -15.767 9.348 -3.435 1.00 72.00 333 ASP A C 1
ATOM 2529 O O . ASP A 1 333 ? -16.583 9.160 -4.336 1.00 72.00 333 ASP A O 1
ATOM 2533 N N . ALA A 1 334 ? -16.126 9.550 -2.160 1.00 66.06 334 ALA A N 1
ATOM 2534 C CA . ALA A 1 334 ? -17.512 9.450 -1.697 1.00 66.06 334 ALA A CA 1
ATOM 2535 C C . ALA A 1 334 ? -18.490 10.410 -2.408 1.00 66.06 334 ALA A C 1
ATOM 2537 O O . ALA A 1 334 ? -19.699 10.202 -2.362 1.00 66.06 334 ALA A O 1
ATOM 2538 N N . SER A 1 335 ? -17.974 11.433 -3.093 1.00 62.94 335 SER A N 1
ATOM 2539 C CA . SER A 1 335 ? -18.750 12.336 -3.950 1.00 62.94 335 SER A CA 1
ATOM 2540 C C . SER A 1 335 ? -19.228 11.714 -5.272 1.00 62.94 335 SER A C 1
ATOM 2542 O O . SER A 1 335 ? -20.236 12.161 -5.813 1.00 62.94 335 SER A O 1
ATOM 2544 N N . VAL A 1 336 ? -18.566 10.665 -5.772 1.00 57.31 336 VAL A N 1
ATOM 2545 C CA . VAL A 1 336 ? -18.885 9.990 -7.052 1.00 57.31 336 VAL A CA 1
ATOM 2546 C C . VAL A 1 336 ? -20.055 9.003 -6.915 1.00 57.31 336 VAL A C 1
ATOM 2548 O O . VAL A 1 336 ? -20.599 8.513 -7.895 1.00 57.31 336 VAL A O 1
ATOM 2551 N N . TRP A 1 337 ? -20.511 8.755 -5.690 1.00 53.25 337 TRP A N 1
ATOM 2552 C CA . TRP A 1 337 ? -21.524 7.754 -5.347 1.00 53.25 337 TRP A CA 1
ATOM 2553 C C . TRP A 1 337 ? -22.942 8.154 -5.748 1.00 53.25 337 TRP A C 1
ATOM 2555 O O . TRP A 1 337 ? -23.880 7.385 -5.571 1.00 53.25 337 TRP A O 1
ATOM 2565 N N . CYS A 1 338 ? -23.089 9.351 -6.308 1.00 37.28 338 CYS A N 1
ATOM 2566 C CA . CYS A 1 338 ? -24.298 9.832 -6.956 1.00 37.28 338 CYS A CA 1
ATOM 2567 C C . CYS A 1 338 ? -24.372 9.381 -8.425 1.00 37.28 338 CYS A C 1
ATOM 2569 O O . CYS A 1 338 ? -24.820 10.156 -9.269 1.00 37.28 338 CYS A O 1
ATOM 2571 N N . LEU A 1 339 ? -23.920 8.166 -8.758 1.00 35.00 339 LEU A N 1
ATOM 2572 C CA . LEU A 1 339 ? -24.301 7.584 -10.042 1.00 35.00 339 LEU A CA 1
ATOM 2573 C C . LEU A 1 339 ? -25.818 7.333 -10.012 1.00 35.00 339 LEU A C 1
ATOM 2575 O O . LEU A 1 339 ? -26.335 6.911 -8.971 1.00 35.00 339 LEU A O 1
ATOM 2579 N N . PRO A 1 340 ? -26.551 7.638 -11.099 1.00 34.19 340 PRO A N 1
ATOM 2580 C CA . PRO A 1 340 ? -27.985 7.412 -11.134 1.00 34.19 340 PRO A CA 1
ATOM 2581 C C . PRO A 1 340 ? -28.221 5.922 -10.902 1.00 34.19 340 PRO A C 1
ATOM 2583 O O . PRO A 1 340 ? -27.540 5.093 -11.508 1.00 34.19 340 PRO A O 1
ATOM 2586 N N . SER A 1 341 ? -29.187 5.572 -10.049 1.00 35.84 341 SER A N 1
ATOM 2587 C CA . SER A 1 341 ? -29.799 4.252 -10.163 1.00 35.84 341 SER A CA 1
ATOM 2588 C C . SER A 1 341 ? -30.154 4.081 -11.634 1.00 35.84 341 SER A C 1
ATO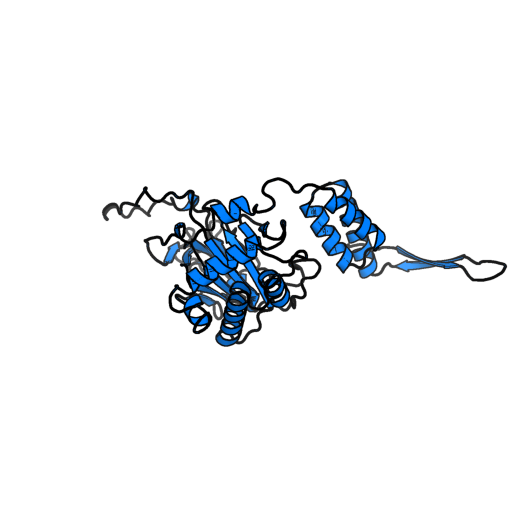M 2590 O O . SER A 1 341 ? -30.840 4.950 -12.180 1.00 35.84 341 SER A O 1
ATOM 2592 N N . VAL A 1 342 ? -29.652 3.027 -12.277 1.00 34.56 342 VAL A N 1
ATOM 2593 C CA . VAL A 1 342 ? -30.163 2.610 -13.582 1.00 34.56 342 VAL A CA 1
ATOM 2594 C C . VAL A 1 342 ? -31.675 2.555 -13.408 1.00 34.56 342 VAL A C 1
ATOM 2596 O O . VAL A 1 342 ? -32.176 1.836 -12.543 1.00 34.56 342 VAL A O 1
ATOM 2599 N N . ALA A 1 343 ? -32.359 3.478 -14.077 1.00 32.84 343 ALA A N 1
ATOM 2600 C CA . ALA A 1 343 ? -33.781 3.680 -13.935 1.00 32.84 343 ALA A CA 1
ATOM 2601 C C . ALA A 1 343 ? -34.461 2.469 -14.560 1.00 32.84 343 ALA A C 1
ATOM 2603 O O . ALA A 1 343 ? -34.654 2.419 -15.768 1.00 32.84 343 ALA A O 1
ATOM 2604 N N . ASP A 1 344 ? -34.777 1.485 -13.728 1.00 33.50 344 ASP A N 1
ATOM 2605 C CA . ASP A 1 344 ? -35.846 0.555 -14.030 1.00 33.50 344 ASP A CA 1
ATOM 2606 C C . ASP A 1 344 ? -37.139 1.271 -13.617 1.00 33.50 344 ASP A C 1
ATOM 2608 O O . ASP A 1 344 ? -37.362 1.566 -12.437 1.00 33.50 344 ASP A O 1
ATOM 2612 N N . GLU A 1 345 ? -37.945 1.651 -14.607 1.00 37.84 345 GLU A N 1
ATOM 2613 C CA . GLU A 1 345 ? -39.105 2.555 -14.517 1.00 37.84 345 GLU A CA 1
ATOM 2614 C C . GLU A 1 345 ? -40.268 2.049 -13.634 1.00 37.84 345 GLU A C 1
ATOM 2616 O O . GLU A 1 345 ? -41.362 2.608 -13.660 1.00 37.84 345 GLU A O 1
ATOM 2621 N N . THR A 1 346 ? -40.068 1.032 -12.790 1.00 38.47 346 THR A N 1
ATOM 2622 C CA . THR A 1 346 ? -41.162 0.405 -12.030 1.00 38.47 346 THR A CA 1
ATOM 2623 C C . THR A 1 346 ? -40.933 0.151 -10.541 1.00 38.47 346 THR A C 1
ATOM 2625 O O . THR A 1 346 ? -41.830 -0.391 -9.895 1.00 38.47 346 THR A O 1
ATOM 2628 N N . SER A 1 347 ? -39.833 0.588 -9.915 1.00 34.72 347 SER A N 1
ATOM 2629 C CA . SER A 1 347 ? -39.673 0.396 -8.460 1.00 34.72 347 SER A CA 1
ATOM 2630 C C . SER A 1 347 ? -39.496 1.695 -7.676 1.00 34.72 347 SER A C 1
ATOM 2632 O O . SER A 1 347 ? -38.569 2.469 -7.892 1.00 34.72 347 SER A O 1
ATOM 2634 N N . ARG A 1 348 ? -40.433 1.893 -6.742 1.00 34.41 348 ARG A N 1
ATOM 2635 C CA . ARG A 1 348 ? -40.533 2.953 -5.733 1.00 34.41 348 ARG A CA 1
ATOM 2636 C C . ARG A 1 348 ? -39.179 3.490 -5.264 1.00 34.41 348 ARG A C 1
ATOM 2638 O O . ARG A 1 348 ? -38.316 2.733 -4.832 1.00 34.41 348 ARG A O 1
ATOM 2645 N N . ALA A 1 349 ? -39.086 4.818 -5.248 1.00 32.09 349 ALA A N 1
ATOM 2646 C CA . ALA A 1 349 ? -38.028 5.600 -4.630 1.00 32.09 349 ALA A CA 1
ATOM 2647 C C . ALA A 1 349 ? -37.582 5.013 -3.279 1.00 32.09 349 ALA A C 1
ATOM 2649 O O . ALA A 1 349 ? -38.240 5.193 -2.253 1.00 32.09 349 ALA A O 1
ATOM 2650 N N . VAL A 1 350 ? -36.425 4.349 -3.274 1.00 33.97 350 VAL A N 1
ATOM 2651 C CA . VAL A 1 350 ? -35.654 4.138 -2.053 1.00 33.97 350 VAL A CA 1
ATOM 2652 C C . VAL A 1 350 ? -35.094 5.503 -1.685 1.00 33.97 350 VAL A C 1
ATOM 2654 O O . VAL A 1 350 ? -34.188 6.032 -2.330 1.00 33.97 350 VAL A O 1
ATOM 2657 N N . SER A 1 351 ? -35.689 6.123 -0.672 1.00 30.39 351 SER A N 1
ATOM 2658 C CA . SER A 1 351 ? -35.188 7.354 -0.084 1.00 30.39 351 SER A CA 1
ATOM 2659 C C . SER A 1 351 ? -33.777 7.108 0.457 1.00 30.39 351 SER A C 1
ATOM 2661 O O . SER A 1 351 ? -33.610 6.593 1.563 1.00 30.39 351 SER A O 1
ATOM 2663 N N . TYR A 1 352 ? -32.746 7.487 -0.299 1.00 38.09 352 TYR A N 1
ATOM 2664 C CA . TYR A 1 352 ? -31.415 7.652 0.272 1.00 38.09 352 TYR A CA 1
ATOM 2665 C C . TYR A 1 352 ? -31.517 8.725 1.350 1.00 38.09 352 TYR A C 1
ATOM 2667 O O . TYR A 1 352 ? -31.860 9.878 1.082 1.00 38.09 352 TYR A O 1
ATOM 2675 N N . ASN A 1 353 ? -31.263 8.313 2.587 1.00 35.53 353 ASN A N 1
ATOM 2676 C CA . ASN A 1 353 ? -31.337 9.138 3.778 1.00 35.53 353 ASN A CA 1
ATOM 2677 C C . ASN A 1 353 ? -30.319 10.293 3.650 1.00 35.53 353 ASN A C 1
ATOM 2679 O O . ASN A 1 353 ? -29.156 10.169 4.035 1.00 35.53 353 ASN A O 1
ATOM 2683 N N . ARG A 1 354 ? -30.747 11.432 3.081 1.00 37.06 354 ARG A N 1
ATOM 2684 C CA . ARG A 1 354 ? -29.954 12.665 2.870 1.00 37.06 354 ARG A CA 1
ATOM 2685 C C . ARG A 1 354 ? -29.476 13.327 4.181 1.00 37.06 354 ARG A C 1
ATOM 2687 O O . ARG A 1 354 ? -28.918 14.417 4.144 1.00 37.06 354 ARG A O 1
ATOM 2694 N N . GLY A 1 355 ? -29.672 12.684 5.336 1.00 34.16 355 GLY A N 1
ATOM 2695 C CA . GLY A 1 355 ? -29.322 13.200 6.663 1.00 34.16 355 GLY A CA 1
ATOM 2696 C C . GLY A 1 355 ? -27.944 12.797 7.205 1.00 34.16 355 GLY A C 1
ATOM 2697 O O . GLY A 1 355 ? -27.497 13.372 8.197 1.00 34.16 355 GLY A O 1
ATOM 2698 N N . LEU A 1 356 ? -27.230 11.844 6.593 1.00 44.28 356 LEU A N 1
ATOM 2699 C CA . LEU A 1 356 ? -25.879 11.496 7.052 1.00 44.28 356 LEU A CA 1
ATOM 2700 C C . LEU A 1 356 ? -24.863 12.494 6.491 1.00 44.28 356 LEU A C 1
ATOM 2702 O O . LEU A 1 356 ? -24.561 12.488 5.301 1.00 44.28 356 LEU A O 1
ATOM 2706 N N . ASN A 1 357 ? -24.329 13.340 7.376 1.00 50.84 357 ASN A N 1
ATOM 2707 C CA . ASN A 1 357 ? -23.269 14.320 7.124 1.00 50.84 357 ASN A CA 1
ATOM 2708 C C . ASN A 1 357 ? -22.062 13.663 6.411 1.00 50.84 357 ASN A C 1
ATOM 2710 O O . ASN A 1 357 ? -21.114 13.199 7.050 1.00 50.84 357 ASN A O 1
ATOM 2714 N N . ALA A 1 358 ? -22.081 13.625 5.072 1.00 54.34 358 ALA A N 1
ATOM 2715 C CA . ALA A 1 358 ? -21.036 13.015 4.242 1.00 54.34 358 ALA A CA 1
ATOM 2716 C C . ALA A 1 358 ? -19.639 13.597 4.540 1.00 54.34 358 ALA A C 1
ATOM 2718 O O . ALA A 1 358 ? -18.615 12.939 4.356 1.00 54.34 358 ALA A O 1
ATOM 2719 N N . SER A 1 359 ? -19.598 14.809 5.103 1.00 54.09 359 SER A N 1
ATOM 2720 C CA . SER A 1 359 ? -18.403 15.505 5.576 1.00 54.09 359 SER A CA 1
ATOM 2721 C C . SER A 1 359 ? -17.565 14.743 6.612 1.00 54.09 359 SER A C 1
ATOM 2723 O O . SER A 1 359 ? -16.377 15.041 6.717 1.00 54.09 359 SER A O 1
ATOM 2725 N N . LYS A 1 360 ? -18.120 13.757 7.335 1.00 52.94 360 LYS A N 1
ATOM 2726 C CA . LYS A 1 360 ? -17.445 13.138 8.493 1.00 52.94 360 LYS A CA 1
ATOM 2727 C C . LYS A 1 360 ? -17.031 11.668 8.337 1.00 52.94 360 LYS A C 1
ATOM 2729 O O . LYS A 1 360 ? -16.444 11.145 9.270 1.00 52.94 360 LYS A O 1
ATOM 2734 N N . ARG A 1 361 ? -17.283 10.998 7.206 1.00 63.88 361 ARG A N 1
ATOM 2735 C CA . ARG A 1 361 ? -16.996 9.551 7.049 1.00 63.88 361 ARG A CA 1
ATOM 2736 C C . ARG A 1 361 ? -15.503 9.232 7.166 1.00 63.88 361 ARG A C 1
ATOM 2738 O O . ARG A 1 361 ? -14.720 9.751 6.378 1.00 63.88 361 ARG A O 1
ATOM 2745 N N . VAL A 1 362 ? -15.125 8.335 8.075 1.00 52.47 362 VAL A N 1
ATOM 2746 C CA . VAL A 1 362 ? -13.718 7.955 8.307 1.00 52.47 362 VAL A CA 1
ATOM 2747 C C . VAL A 1 362 ? -13.461 6.489 8.065 1.00 52.47 362 VAL A C 1
ATOM 2749 O O . VAL A 1 362 ? -14.246 5.653 8.496 1.00 52.47 362 VAL A O 1
ATOM 2752 N N . TRP A 1 363 ? -12.361 6.175 7.399 1.00 47.00 363 TRP A N 1
ATOM 2753 C CA . TRP A 1 363 ? -12.012 4.816 7.013 1.00 47.00 363 TRP A CA 1
ATOM 2754 C C . TRP A 1 363 ? -10.508 4.591 7.149 1.00 47.00 363 TRP A C 1
ATOM 2756 O O . TRP A 1 363 ? -9.715 5.528 7.040 1.00 47.00 363 TRP A O 1
ATOM 2766 N N . GLY A 1 364 ? -10.110 3.359 7.411 1.00 49.56 364 GLY A N 1
ATOM 2767 C CA . GLY A 1 364 ? -8.734 2.919 7.315 1.00 49.56 364 GLY A CA 1
ATOM 2768 C C . GLY A 1 364 ? -8.696 1.495 6.789 1.00 49.56 364 GLY A C 1
ATOM 2769 O O . GLY A 1 364 ? -9.646 0.736 6.949 1.00 49.56 364 GLY A O 1
ATOM 2770 N N . TYR A 1 365 ? -7.600 1.123 6.151 1.00 67.31 365 TYR A N 1
ATOM 2771 C CA . TYR A 1 365 ? -7.380 -0.274 5.811 1.00 67.31 365 TYR A CA 1
ATOM 2772 C C . TYR A 1 365 ? -5.903 -0.622 5.899 1.00 67.31 365 TYR A C 1
ATOM 2774 O O . TYR A 1 365 ? -5.011 0.202 5.650 1.00 67.31 365 TYR A O 1
ATOM 2782 N N . VAL A 1 366 ? -5.671 -1.866 6.286 1.00 72.44 366 VAL A N 1
ATOM 2783 C CA . VAL A 1 366 ? -4.362 -2.490 6.398 1.00 72.44 366 VAL A CA 1
ATOM 2784 C C . VAL A 1 366 ? -4.183 -3.342 5.154 1.00 72.44 366 VAL A C 1
ATOM 2786 O O . VAL A 1 366 ? -4.894 -4.325 4.979 1.00 72.44 366 VAL A O 1
ATOM 2789 N N . ILE A 1 367 ? -3.258 -2.959 4.279 1.00 74.75 367 ILE A N 1
ATOM 2790 C CA . ILE A 1 367 ? -2.848 -3.813 3.162 1.00 74.75 367 ILE A CA 1
ATOM 2791 C C . ILE A 1 367 ? -1.665 -4.649 3.622 1.00 74.75 367 ILE A C 1
ATOM 2793 O O . ILE A 1 367 ? -0.656 -4.084 4.049 1.00 74.75 367 ILE A O 1
ATOM 2797 N N . LEU A 1 368 ? -1.778 -5.964 3.502 1.00 68.56 368 LEU A N 1
ATOM 2798 C CA . LEU A 1 368 ? -0.701 -6.925 3.675 1.00 68.56 368 LEU A CA 1
ATOM 2799 C C . LEU A 1 368 ? -0.350 -7.511 2.305 1.00 68.56 368 LEU A C 1
ATOM 2801 O O . LEU A 1 368 ? -1.223 -7.985 1.582 1.00 68.56 368 LEU A O 1
ATOM 2805 N N . TYR A 1 369 ? 0.929 -7.464 1.947 1.00 56.12 369 TYR A N 1
ATOM 2806 C CA . TYR A 1 369 ? 1.442 -8.017 0.694 1.00 56.12 369 TYR A CA 1
ATOM 2807 C C . TYR A 1 369 ? 2.077 -9.386 0.956 1.00 56.12 369 TYR A C 1
ATOM 2809 O O . TYR A 1 369 ? 2.991 -9.477 1.786 1.00 56.12 369 TYR A O 1
ATOM 2817 N N . LEU A 1 370 ? 1.599 -10.409 0.238 1.00 35.84 370 LEU A N 1
ATOM 2818 C CA . LEU A 1 370 ? 2.040 -11.810 0.292 1.00 35.84 370 LEU A CA 1
ATOM 2819 C C . LEU A 1 370 ? 3.187 -12.092 -0.686 1.00 35.84 370 LEU A C 1
ATOM 2821 O O . LEU A 1 370 ? 3.042 -11.811 -1.906 1.00 35.84 370 LEU A O 1
#

Radius of gyration: 24.63 Å; chains: 1; bounding box: 102×44×56 Å

Secondary structure (DSSP, 8-state):
----S--EEEEEEE--SSS--EEEEEEEPPHHHHHHHHHHHHHHHHHHHT-HHHHHHHHHHHHHTT--HHHHHHHHHHHHHSPPPTTSB--HHHHHHH--GGG-----S-SEEEE--TT-TT-GGGG-S-STT--EEEESSHHHHHTTTTS-TTS-HHHHHHHHHHHHHHHSPTTSEEEETTEEEE--TT---SHHHHHHHHTTT-TT-HHHHHHHHHHHHHHHHHSS---EEEEEEE-STT--EEEE----STT--SSTT---------EEEEEEEES-EEEEEEE--STT-SPPPSSTT----EEEEEE-TT-EEEEEHHHHHHEEEEEPPGGGG-PPP---TTS------TTS-GGG--EEEEEEE-

Sequence (370 aa):
MGAVGEGIALDVSVSDGAQAVLAVKVRRAKKKELSKLAQEQALVSAMERGRYSSLLAQISRSKMRKVEAALIDQASRMLKSMQPKEGTFLKHKELNHFMKWKHVTIPSGAEEVVQLCDGSADCPCNVGSAQPGELCEVLSDSVADALHGIAPGQVAPDQWLFQALVKAALAAPEGCVWKSGGKFLLTNEDRNQSPTAIVGVLERDNQESAAGKGIRALVAHTEQEYGYRVTAIQLNFHPNHKSSHKQHRDIYGAGQKGGINCTCSFMKCTGTVCYSIGSSRQILCETITDSRSKYETCGEECTGRKTYKWMHSGSAMHFNAPWNNNHTHGDLDASVWCLPSVADETSRAVSYNRGLNASKRVWGYVILYL